Protein AF-A0A7D5ZP70-F1 (afdb_monomer_lite)

Sequence (214 aa):
MAEVRRPAWNVDIHRTPLPAEPPGPPAPGGSWTHARRLIRDYEFSPPEIVRALYDPTAPLLGRDMLLEARFHGLHFYCGVRVTEVVDETRDGTDHAWGWAYETLGGHLERGKVTYEVVKDGRTGAVEFVARCHSQGAPTLGPVTSLGWRLFGRRTQLRFYRRCGARMWHFVEAALRGEPVPARPPRMVGHLVYAPSDARAHRLDALAVNRVAPG

Foldseek 3Di:
DDDPPFFDKDKDKDKFWADFDPAFDADDLALQVQLLVCQQQVQLFDLQAKKKKWQPPDDQAQTWIWIFGDDPLATETFIKTWHDWDADDPPNFKTKTWTKIWTDPLDQKTKIK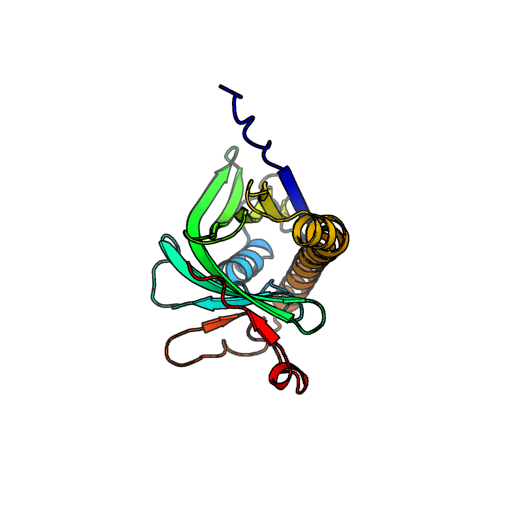IWMWIAGNGHRIIMTMIMIIIGGHPPDDPVRVVCCVPVVVVSVVVRSVSSSVSSRVQNVCSSVVADVVNADFDDDPSITMPPRPNDDDPSNVVGDYDYRDD

Secondary structure (DSSP, 8-state):
-----PPPPEEEEEEEEE----SSSPPTTSHHHHHHHHHHTTTTS-TTTEEEEE-SSS-STT-EEEEEEEETTEEEEEEEEEEEEEEEEETTTEEEEEEEEEEPTT-SEEEEEEEEEEE-TTT--EEEEEEEEEEE-TT--HHHHHHIIIIIHHHHHHHHHHHHHHHHHHHHHHHTT--SSSSPPEEETTEEEESTTPPPPGGGGG-EEEE---

Radius of gyration: 18.13 Å; chains: 1; bounding box: 58×39×52 Å

Structure (mmCIF, N/CA/C/O backbone):
data_AF-A0A7D5ZP70-F1
#
_entry.id   AF-A0A7D5ZP70-F1
#
loop_
_atom_site.group_PDB
_atom_site.id
_atom_site.type_symbol
_atom_site.label_atom_id
_atom_site.label_alt_id
_atom_site.label_comp_id
_atom_site.label_asym_id
_atom_site.label_entity_id
_atom_site.label_seq_id
_atom_site.pdbx_PDB_ins_code
_atom_site.Cartn_x
_atom_site.Cartn_y
_atom_site.Cartn_z
_atom_site.occupancy
_atom_site.B_iso_or_equiv
_atom_site.auth_seq_id
_atom_site.auth_comp_id
_atom_site.auth_asym_id
_atom_site.auth_atom_id
_atom_site.pdbx_PDB_model_num
ATOM 1 N N . MET A 1 1 ? 38.568 19.843 -8.062 1.00 34.97 1 MET A N 1
ATOM 2 C CA . MET A 1 1 ? 37.644 18.703 -7.888 1.00 34.97 1 MET A CA 1
ATOM 3 C C . MET A 1 1 ? 36.294 19.277 -7.500 1.00 34.97 1 MET A C 1
ATOM 5 O O . MET A 1 1 ? 36.215 19.919 -6.464 1.00 34.97 1 MET A O 1
ATOM 9 N N . ALA A 1 2 ? 35.286 19.175 -8.367 1.00 36.00 2 ALA A N 1
ATOM 10 C CA . ALA A 1 2 ? 33.947 19.667 -8.059 1.00 36.00 2 ALA A CA 1
ATOM 11 C C . ALA A 1 2 ? 33.280 18.681 -7.096 1.00 36.00 2 ALA A C 1
ATOM 13 O O . ALA A 1 2 ? 33.110 17.508 -7.427 1.00 36.00 2 ALA A O 1
ATOM 14 N N . GLU A 1 3 ? 32.957 19.144 -5.893 1.00 37.00 3 GLU A N 1
ATOM 15 C CA . GLU A 1 3 ? 32.158 18.397 -4.932 1.00 37.00 3 GLU A CA 1
ATOM 16 C C . GLU A 1 3 ? 30.800 18.096 -5.578 1.00 37.00 3 GLU A C 1
ATOM 18 O O . GLU A 1 3 ? 30.009 18.999 -5.861 1.00 37.00 3 GLU A O 1
ATOM 23 N N . VAL A 1 4 ? 30.550 16.822 -5.897 1.00 44.66 4 VAL A N 1
ATOM 24 C CA . VAL A 1 4 ? 29.254 16.373 -6.412 1.00 44.66 4 VAL A CA 1
ATOM 25 C C . VAL A 1 4 ? 28.256 16.537 -5.274 1.00 44.66 4 VAL A C 1
ATOM 27 O O . VAL A 1 4 ? 28.118 15.669 -4.412 1.00 44.66 4 VAL A O 1
ATOM 30 N N . ARG A 1 5 ? 27.584 17.690 -5.249 1.00 40.56 5 ARG A N 1
ATOM 31 C CA . ARG A 1 5 ? 26.509 17.995 -4.310 1.00 40.56 5 ARG A CA 1
ATOM 32 C C . ARG A 1 5 ? 25.430 16.931 -4.505 1.00 40.56 5 ARG A C 1
ATOM 34 O O . ARG A 1 5 ? 24.725 16.937 -5.514 1.00 40.56 5 ARG A O 1
ATOM 41 N N . ARG A 1 6 ? 25.353 15.964 -3.583 1.00 41.50 6 ARG A N 1
ATOM 42 C CA . ARG A 1 6 ? 24.346 14.898 -3.645 1.00 41.50 6 ARG A CA 1
ATOM 43 C C . ARG A 1 6 ? 22.966 15.567 -3.684 1.00 41.50 6 ARG A C 1
ATOM 45 O O . ARG A 1 6 ? 22.712 16.426 -2.837 1.00 41.50 6 ARG A O 1
ATOM 52 N N . PRO A 1 7 ? 22.093 15.238 -4.650 1.00 53.47 7 PRO A N 1
ATOM 53 C CA . PRO A 1 7 ? 20.771 15.844 -4.708 1.00 53.47 7 PRO A CA 1
ATOM 54 C C . PRO A 1 7 ? 20.018 15.564 -3.402 1.00 53.47 7 PRO A C 1
ATOM 56 O O . PRO A 1 7 ? 20.091 14.454 -2.874 1.00 53.47 7 PRO A O 1
ATOM 59 N N . ALA A 1 8 ? 19.341 16.574 -2.855 1.00 60.19 8 ALA A N 1
ATOM 60 C CA . ALA A 1 8 ? 18.549 16.423 -1.637 1.00 60.19 8 ALA A CA 1
ATOM 61 C C . ALA A 1 8 ? 17.417 15.403 -1.854 1.00 60.19 8 ALA A C 1
ATOM 63 O O . ALA A 1 8 ? 16.861 15.315 -2.951 1.00 60.19 8 ALA A O 1
ATOM 64 N N . TRP A 1 9 ? 17.082 14.635 -0.815 1.00 65.88 9 TRP A N 1
ATOM 65 C CA . TRP A 1 9 ? 15.926 13.740 -0.837 1.00 65.88 9 TRP A CA 1
ATOM 66 C C . TRP A 1 9 ? 14.638 14.559 -0.950 1.00 65.88 9 TRP A C 1
ATOM 68 O O . TRP A 1 9 ? 14.395 15.445 -0.132 1.00 65.88 9 TRP A O 1
ATOM 78 N N . ASN A 1 10 ? 13.797 14.240 -1.931 1.00 69.00 10 ASN A N 1
ATOM 79 C CA . ASN A 1 10 ? 12.422 14.721 -1.965 1.00 69.00 10 ASN A CA 1
ATOM 80 C C . ASN A 1 10 ? 11.571 13.782 -1.111 1.00 69.00 10 ASN A C 1
ATOM 82 O O . ASN A 1 10 ? 11.633 12.563 -1.289 1.00 69.00 10 ASN A O 1
ATOM 86 N N . VAL A 1 11 ? 10.789 14.352 -0.194 1.00 81.44 11 VAL A N 1
ATOM 87 C CA . VAL A 1 11 ? 9.886 13.600 0.679 1.00 81.44 11 VAL A CA 1
ATOM 88 C C . VAL A 1 11 ? 8.456 14.042 0.408 1.00 81.44 11 VAL A C 1
ATOM 90 O O . VAL A 1 11 ? 8.118 15.206 0.607 1.00 81.44 11 VAL A O 1
ATOM 93 N N . ASP A 1 12 ? 7.620 13.105 -0.027 1.00 85.81 12 ASP A N 1
ATOM 94 C CA . ASP A 1 12 ? 6.180 13.302 -0.174 1.00 85.81 12 ASP A CA 1
ATOM 95 C C . ASP A 1 12 ? 5.437 12.386 0.799 1.00 85.81 12 ASP A C 1
ATOM 97 O O . ASP A 1 12 ? 5.724 11.190 0.882 1.00 85.81 12 ASP A O 1
ATOM 101 N N . ILE A 1 13 ? 4.458 12.940 1.516 1.00 93.00 13 ILE A N 1
ATOM 102 C CA . ILE A 1 13 ? 3.593 12.187 2.426 1.00 93.00 13 ILE A CA 1
ATOM 103 C C . ILE A 1 13 ? 2.149 12.374 1.982 1.00 93.00 13 ILE A C 1
ATOM 105 O O . ILE A 1 13 ? 1.648 13.496 1.907 1.00 93.00 13 ILE A O 1
ATOM 109 N N . HIS A 1 14 ? 1.470 11.265 1.717 1.00 95.31 14 HIS A N 1
ATOM 110 C CA . HIS A 1 14 ? 0.058 11.237 1.371 1.00 95.31 14 HIS A CA 1
ATOM 111 C C . HIS A 1 14 ? -0.707 10.476 2.444 1.00 95.31 14 HIS A C 1
ATOM 113 O O . HIS A 1 14 ? -0.410 9.313 2.704 1.00 95.31 14 HIS A O 1
ATOM 119 N N . ARG A 1 15 ? -1.690 11.139 3.055 1.00 97.81 15 ARG A N 1
ATOM 120 C CA . ARG A 1 15 ? -2.584 10.553 4.055 1.00 97.81 15 ARG A CA 1
ATOM 121 C C . ARG A 1 15 ? -3.992 10.481 3.495 1.00 97.81 15 ARG A C 1
ATOM 123 O O . ARG A 1 15 ? -4.447 11.421 2.846 1.00 97.81 15 ARG A O 1
ATOM 130 N N . THR A 1 16 ? -4.657 9.359 3.719 1.00 98.44 16 THR A N 1
ATOM 131 C CA . THR A 1 16 ? -6.069 9.173 3.392 1.00 98.44 16 THR A CA 1
ATOM 132 C C . THR A 1 16 ? -6.786 8.682 4.642 1.00 98.44 16 THR A C 1
ATOM 134 O O . THR A 1 16 ? -6.465 7.582 5.099 1.00 98.44 16 THR A O 1
ATOM 137 N N . PRO A 1 17 ? -7.740 9.451 5.194 1.00 98.44 17 PRO A N 1
ATOM 138 C CA . PRO A 1 17 ? -8.553 8.971 6.299 1.00 98.44 17 PRO A CA 1
ATOM 139 C C . PRO A 1 17 ? -9.416 7.799 5.828 1.00 98.44 17 PRO A C 1
ATOM 141 O O . PRO A 1 17 ? -9.956 7.817 4.721 1.00 98.44 17 PRO A O 1
ATOM 144 N N . LEU A 1 18 ? -9.536 6.782 6.668 1.00 98.75 18 LEU A N 1
ATOM 145 C CA . LEU A 1 18 ? -10.411 5.626 6.496 1.00 98.75 18 LEU A CA 1
ATOM 146 C C . LEU A 1 18 ? -11.569 5.722 7.503 1.00 98.75 18 LEU A C 1
ATOM 148 O O . LEU A 1 18 ? -11.503 6.547 8.419 1.00 98.75 18 LEU A O 1
ATOM 152 N N . PRO A 1 19 ? -12.646 4.923 7.360 1.00 98.56 19 PRO A N 1
ATOM 153 C CA . PRO A 1 19 ? -13.696 4.872 8.373 1.00 98.56 19 PRO A CA 1
ATOM 154 C C . PRO A 1 19 ? -13.093 4.634 9.764 1.00 98.56 19 PRO A C 1
ATOM 156 O O . PRO A 1 19 ? -12.267 3.738 9.939 1.00 98.56 19 PRO A O 1
ATOM 159 N N . ALA A 1 20 ? -13.462 5.468 10.732 1.00 98.38 20 ALA A N 1
ATOM 160 C CA . ALA A 1 20 ? -12.909 5.390 12.077 1.00 98.38 20 ALA A CA 1
ATOM 161 C C . ALA A 1 20 ? -13.386 4.128 12.811 1.00 98.38 20 ALA A C 1
ATOM 163 O O . ALA A 1 20 ? -14.433 3.557 12.505 1.00 98.38 20 ALA A O 1
ATOM 164 N N . GLU A 1 21 ? -12.615 3.723 13.810 1.00 98.25 21 GLU A N 1
ATOM 165 C CA . GLU A 1 21 ? -12.966 2.668 14.754 1.00 98.25 21 GLU A CA 1
ATOM 166 C C . GLU A 1 21 ? -13.236 3.274 16.141 1.00 98.25 21 GLU A C 1
ATOM 168 O O . GLU A 1 21 ? -12.909 4.437 16.380 1.00 98.25 21 GLU A O 1
ATOM 173 N N . PRO A 1 22 ? -13.788 2.513 17.100 1.00 97.62 22 PRO A N 1
ATOM 174 C CA . PRO A 1 22 ? -13.748 2.918 18.500 1.00 97.62 22 PRO A CA 1
ATOM 175 C C . PRO A 1 22 ? -12.298 3.118 18.994 1.00 97.62 22 PRO A C 1
ATOM 177 O O . PRO A 1 22 ? -11.398 2.394 18.535 1.00 97.62 22 PRO A O 1
ATOM 180 N N . PRO A 1 23 ? -12.064 4.045 19.948 1.00 97.62 23 PRO A N 1
ATOM 181 C CA . PRO A 1 23 ? -10.791 4.160 20.656 1.00 97.62 23 PRO A CA 1
ATOM 182 C C . PRO A 1 23 ? -10.319 2.829 21.256 1.00 97.62 23 PRO A C 1
ATOM 184 O O . PRO A 1 23 ? -11.125 1.982 21.642 1.00 97.62 23 PRO A O 1
ATOM 187 N N . GLY A 1 24 ? -9.003 2.669 21.365 1.00 96.19 24 GLY A N 1
ATOM 188 C CA . GLY A 1 2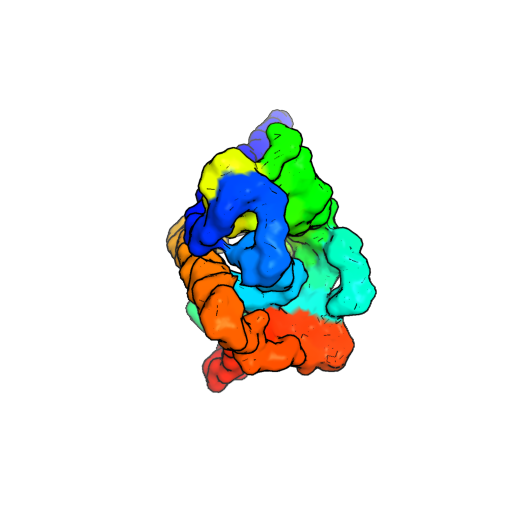4 ? -8.327 1.467 21.842 1.00 96.19 24 GLY A CA 1
ATOM 189 C C . GLY A 1 24 ? -7.689 0.640 20.717 1.00 96.19 24 GLY A C 1
ATOM 190 O O . GLY A 1 24 ? -7.475 1.147 19.611 1.00 96.19 24 GLY A O 1
ATOM 191 N N . PRO A 1 25 ? -7.380 -0.644 20.980 1.00 96.38 25 PRO A N 1
ATOM 192 C CA . PRO A 1 25 ? -6.743 -1.535 20.010 1.00 96.38 25 PRO A CA 1
ATOM 193 C C . PRO A 1 25 ? -7.545 -1.686 18.706 1.00 96.38 25 PRO A C 1
ATOM 195 O O . PRO A 1 25 ? -8.758 -1.450 18.712 1.00 96.38 25 PRO A O 1
ATOM 198 N N . PRO A 1 26 ? -6.924 -2.087 17.578 1.00 97.44 26 PRO A N 1
ATOM 199 C CA . PRO A 1 26 ? -7.628 -2.328 16.322 1.00 97.44 26 PRO A CA 1
ATOM 200 C C . PRO A 1 26 ? -8.780 -3.315 16.503 1.00 97.44 26 PRO A C 1
ATOM 202 O O . PRO A 1 26 ? -8.599 -4.398 17.064 1.00 97.44 26 PRO A O 1
ATOM 205 N N . ALA A 1 27 ? -9.965 -2.946 16.025 1.00 96.81 27 ALA A N 1
ATOM 206 C CA . ALA A 1 27 ? -11.125 -3.817 16.100 1.00 96.81 27 ALA A CA 1
ATOM 207 C C . ALA A 1 27 ? -10.913 -5.046 15.188 1.00 96.81 27 ALA A C 1
ATOM 209 O O . ALA A 1 27 ? -10.453 -4.901 14.044 1.00 96.81 27 ALA A O 1
ATOM 210 N N . PRO A 1 28 ? -11.260 -6.265 15.642 1.00 94.75 28 PRO A N 1
ATOM 211 C CA . PRO A 1 28 ? -11.285 -7.432 14.768 1.00 94.75 28 PRO A CA 1
ATOM 212 C C . PRO A 1 28 ? -12.232 -7.186 13.588 1.00 94.75 28 PRO A C 1
ATOM 214 O O . PRO A 1 28 ? -13.401 -6.873 13.787 1.00 94.75 28 PRO A O 1
ATOM 217 N N . GLY A 1 29 ? -11.720 -7.283 12.358 1.00 95.19 29 GLY A N 1
ATOM 218 C CA . GLY A 1 29 ? -12.502 -6.94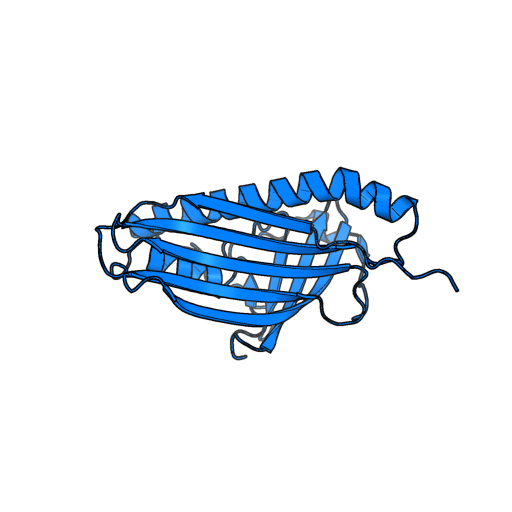9 11.158 1.00 95.19 29 GLY A CA 1
ATOM 219 C C . GLY A 1 29 ? -12.833 -5.456 11.009 1.00 95.19 29 GLY A C 1
ATOM 220 O O . GLY A 1 29 ? -13.702 -5.097 10.227 1.00 95.19 29 GLY A O 1
ATOM 221 N N . GLY A 1 30 ? -12.160 -4.577 11.754 1.00 97.69 30 GLY A N 1
ATOM 222 C CA . GLY A 1 30 ? -12.256 -3.131 11.577 1.00 97.69 30 GLY A CA 1
ATOM 223 C C . GLY A 1 30 ? -11.465 -2.620 10.371 1.00 97.69 30 GLY A C 1
ATOM 224 O O . GLY A 1 30 ? -10.726 -3.361 9.706 1.00 97.69 30 GLY A O 1
ATOM 225 N N . SER A 1 31 ? -11.592 -1.319 10.111 1.00 98.56 31 SER A N 1
ATOM 226 C CA . SER A 1 31 ? -10.881 -0.599 9.052 1.00 98.56 31 SER A CA 1
ATOM 227 C C . SER A 1 31 ? -9.387 -0.884 9.018 1.00 98.56 31 SER A C 1
ATOM 229 O O . SER A 1 31 ? -8.833 -1.132 7.947 1.00 98.56 31 SER A O 1
ATOM 231 N N . TRP A 1 32 ? -8.733 -0.885 10.179 1.00 98.56 32 TRP A N 1
ATOM 232 C CA . TRP A 1 32 ? -7.300 -1.117 10.298 1.00 98.56 32 TRP A CA 1
ATOM 233 C C . TRP A 1 32 ? -6.923 -2.528 9.839 1.00 98.56 32 TRP A C 1
ATOM 235 O O . TRP A 1 32 ? -5.963 -2.709 9.092 1.00 98.56 32 TRP A O 1
ATOM 245 N N . THR A 1 33 ? -7.727 -3.528 10.209 1.00 98.06 33 THR A N 1
ATOM 246 C CA . THR A 1 33 ? -7.504 -4.933 9.845 1.00 98.06 33 THR A CA 1
ATOM 247 C C . THR A 1 33 ? -7.669 -5.145 8.337 1.00 98.06 33 THR A C 1
ATOM 249 O O . THR A 1 33 ? -6.846 -5.815 7.703 1.00 98.06 33 THR A O 1
ATOM 252 N N . HIS A 1 34 ? -8.700 -4.543 7.737 1.00 98.38 34 HIS A N 1
ATOM 253 C CA . HIS A 1 34 ? -8.925 -4.607 6.292 1.00 98.38 34 HIS A CA 1
ATOM 254 C C . HIS A 1 34 ? -7.837 -3.873 5.506 1.00 98.38 34 HIS A C 1
ATOM 256 O O . HIS A 1 34 ? -7.271 -4.441 4.570 1.00 98.38 34 HIS A O 1
ATOM 262 N N . ALA A 1 35 ? -7.478 -2.658 5.921 1.00 98.56 35 ALA A N 1
ATOM 263 C CA . ALA A 1 35 ? -6.401 -1.898 5.301 1.00 98.56 35 ALA A CA 1
ATOM 264 C C . ALA A 1 35 ? -5.055 -2.629 5.405 1.00 98.56 35 ALA A C 1
ATOM 266 O O . ALA A 1 35 ? -4.361 -2.753 4.398 1.00 98.56 35 ALA A O 1
ATOM 267 N N . ARG A 1 36 ? -4.715 -3.212 6.565 1.00 98.38 36 ARG A N 1
ATOM 268 C CA . ARG A 1 36 ? -3.506 -4.035 6.750 1.00 98.38 36 ARG A CA 1
ATOM 269 C C . ARG A 1 36 ? -3.410 -5.145 5.707 1.00 98.38 36 ARG A C 1
ATOM 271 O O . ARG A 1 36 ? -2.370 -5.299 5.068 1.00 98.38 36 ARG A O 1
ATOM 278 N N . ARG A 1 37 ? -4.497 -5.893 5.490 1.00 97.00 37 ARG A N 1
ATOM 279 C CA . ARG A 1 37 ? -4.550 -6.950 4.466 1.00 97.00 37 ARG A CA 1
ATOM 280 C C . ARG A 1 37 ? -4.318 -6.389 3.059 1.00 97.00 37 ARG A C 1
ATOM 282 O O . ARG A 1 37 ? -3.492 -6.919 2.325 1.00 97.00 37 ARG A O 1
ATOM 289 N N . LEU A 1 38 ? -5.005 -5.304 2.702 1.00 98.00 38 LEU A N 1
ATOM 290 C CA . LEU A 1 38 ? -4.891 -4.675 1.381 1.00 98.00 38 LEU A CA 1
ATOM 291 C C . LEU A 1 38 ? -3.489 -4.113 1.115 1.00 98.00 38 LEU A C 1
ATOM 293 O O . LEU A 1 38 ? -3.002 -4.201 -0.010 1.00 98.00 38 LEU A O 1
ATOM 297 N N . ILE A 1 39 ? -2.832 -3.556 2.138 1.00 98.25 39 ILE A N 1
ATOM 298 C CA . ILE A 1 39 ? -1.444 -3.080 2.058 1.00 98.25 39 ILE A CA 1
ATOM 299 C C . ILE A 1 39 ? -0.492 -4.256 1.876 1.00 98.25 39 ILE A C 1
ATOM 301 O O . ILE A 1 39 ? 0.364 -4.208 0.994 1.00 98.25 39 ILE A O 1
ATOM 305 N N . ARG A 1 40 ? -0.637 -5.318 2.678 1.00 97.31 40 ARG A N 1
ATOM 306 C CA . ARG A 1 40 ? 0.205 -6.521 2.594 1.00 97.31 40 ARG A CA 1
ATOM 307 C C . ARG A 1 40 ? 0.191 -7.145 1.205 1.00 97.31 40 ARG A C 1
ATOM 309 O O . ARG A 1 40 ? 1.237 -7.548 0.707 1.00 97.31 40 ARG A O 1
ATOM 316 N N . ASP A 1 41 ? -0.990 -7.193 0.601 1.00 96.06 41 ASP A N 1
ATOM 317 C CA . ASP A 1 41 ? -1.223 -7.875 -0.669 1.00 96.06 41 ASP A CA 1
ATOM 318 C C . ASP A 1 41 ? -1.122 -6.896 -1.871 1.00 96.06 41 ASP A C 1
ATOM 320 O O . ASP A 1 41 ? -1.391 -7.260 -3.011 1.00 96.06 41 ASP A O 1
ATOM 324 N N . TYR A 1 42 ? -0.715 -5.638 -1.629 1.00 96.69 42 TYR A N 1
ATOM 325 C CA . TYR A 1 42 ? -0.551 -4.563 -2.625 1.00 96.69 42 TYR A CA 1
ATOM 326 C C . TYR A 1 42 ? -1.808 -4.263 -3.475 1.00 96.69 42 TYR A C 1
ATOM 328 O O . TYR A 1 42 ? -1.738 -3.670 -4.557 1.00 96.69 42 TYR A O 1
ATOM 336 N N . GLU A 1 43 ? -2.987 -4.620 -2.966 1.00 97.25 43 GLU A N 1
ATOM 337 C CA . GLU A 1 43 ? -4.278 -4.531 -3.665 1.00 97.25 43 GLU A CA 1
ATOM 338 C C . GLU A 1 43 ? -4.769 -3.083 -3.830 1.00 97.25 43 GLU A C 1
ATOM 340 O O . GLU A 1 43 ? -5.509 -2.751 -4.760 1.00 97.25 43 GLU A O 1
ATOM 345 N N . PHE A 1 44 ? -4.314 -2.175 -2.962 1.00 96.50 44 PHE A N 1
ATOM 346 C CA . PHE A 1 44 ? -4.649 -0.750 -3.040 1.00 96.50 44 PHE A CA 1
ATOM 347 C C . PHE A 1 44 ? -4.094 -0.068 -4.299 1.00 96.50 44 PHE A C 1
ATOM 349 O O . PHE A 1 44 ? -4.586 0.996 -4.687 1.00 96.50 44 PHE A O 1
ATOM 356 N N . SER A 1 45 ? -3.074 -0.653 -4.938 1.00 95.12 45 SER A N 1
ATOM 357 C CA . SER A 1 45 ? -2.415 -0.058 -6.097 1.00 95.12 45 SER A CA 1
ATOM 358 C C . SER A 1 45 ? -3.406 0.114 -7.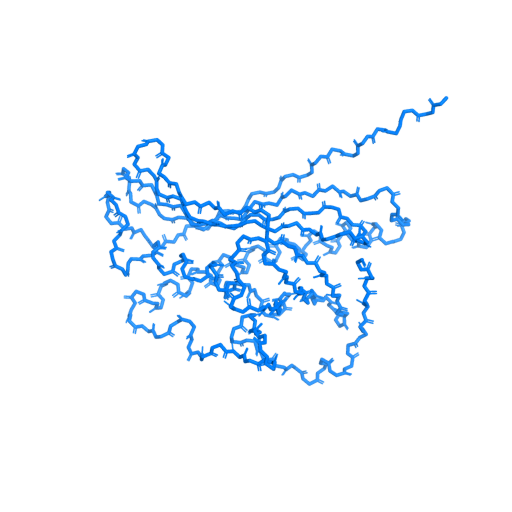263 1.00 95.12 45 SER A C 1
ATOM 360 O O . SER A 1 45 ? -4.201 -0.782 -7.539 1.00 95.12 45 SER A O 1
ATOM 362 N N . PRO A 1 46 ? -3.456 1.284 -7.925 1.00 94.38 46 PRO A N 1
ATOM 363 C CA . PRO A 1 46 ? -4.346 1.508 -9.059 1.00 94.38 46 PRO A CA 1
ATOM 364 C C . PRO A 1 46 ? -3.868 0.735 -10.296 1.00 94.38 46 PRO A C 1
ATOM 366 O O . PRO A 1 46 ? -2.830 1.104 -10.857 1.00 94.38 46 PRO A O 1
ATOM 369 N N . PRO A 1 47 ? -4.629 -0.266 -10.786 1.00 92.44 47 PRO A N 1
ATOM 370 C CA . PRO A 1 47 ? -4.195 -1.137 -11.880 1.00 92.44 47 PRO A CA 1
ATOM 371 C C . PRO A 1 47 ? -4.008 -0.393 -13.201 1.00 92.44 47 PRO A C 1
ATOM 373 O O . PRO A 1 47 ? -3.366 -0.896 -14.119 1.00 92.44 47 PRO A O 1
ATOM 376 N N . GLU A 1 48 ? -4.589 0.792 -13.352 1.00 89.25 48 GLU A N 1
ATOM 377 C CA . GLU A 1 48 ? -4.379 1.644 -14.514 1.00 89.25 48 GLU A CA 1
ATOM 378 C C . GLU A 1 48 ? -3.022 2.375 -14.510 1.00 89.25 48 GLU A C 1
ATOM 380 O O . GLU A 1 48 ? -2.653 2.931 -15.544 1.00 89.25 48 GLU A O 1
ATOM 385 N N . ILE A 1 49 ? -2.285 2.379 -13.387 1.00 89.00 49 ILE A N 1
ATOM 386 C CA . ILE A 1 49 ? -0.992 3.075 -13.235 1.00 89.00 49 ILE A CA 1
ATOM 387 C C . ILE A 1 49 ? 0.131 2.131 -12.788 1.00 89.00 49 ILE A C 1
ATOM 389 O O . ILE A 1 49 ? 1.205 2.194 -13.375 1.00 89.00 49 ILE A O 1
ATOM 393 N N . VAL A 1 50 ? -0.076 1.272 -11.784 1.00 89.81 50 VAL A N 1
ATOM 394 C CA . VAL A 1 50 ? 0.943 0.310 -11.321 1.00 89.81 50 VAL A CA 1
ATOM 395 C C . VAL A 1 50 ? 0.313 -1.060 -11.105 1.00 89.81 50 VAL A C 1
ATOM 397 O O . VAL A 1 50 ? -0.750 -1.162 -10.496 1.00 89.81 50 VAL A O 1
ATOM 400 N N . ARG A 1 51 ? 0.998 -2.104 -11.575 1.00 92.81 51 ARG A N 1
ATOM 401 C CA . ARG A 1 51 ? 0.783 -3.497 -11.157 1.00 92.81 51 ARG A CA 1
ATOM 402 C C . ARG A 1 51 ? 2.060 -4.066 -10.553 1.00 92.81 51 ARG A C 1
ATOM 404 O O . ARG A 1 51 ? 3.143 -3.551 -10.819 1.00 92.81 51 ARG A O 1
ATOM 411 N N . ALA A 1 52 ? 1.932 -5.128 -9.772 1.00 93.69 52 ALA A N 1
ATOM 412 C CA . ALA A 1 52 ? 3.053 -5.845 -9.187 1.00 93.69 52 ALA A CA 1
ATOM 413 C C . ALA A 1 52 ? 2.976 -7.342 -9.492 1.00 93.69 52 ALA A C 1
ATOM 415 O O . ALA A 1 52 ? 1.894 -7.928 -9.481 1.00 93.69 52 ALA A O 1
ATOM 416 N N . LEU A 1 53 ? 4.139 -7.956 -9.706 1.00 95.12 53 LEU A N 1
ATOM 417 C CA . LEU A 1 53 ? 4.327 -9.399 -9.637 1.00 95.12 53 LEU A CA 1
ATOM 418 C C . LEU A 1 53 ? 5.264 -9.741 -8.489 1.00 95.12 53 LEU A C 1
ATOM 420 O O . LEU A 1 53 ? 6.307 -9.106 -8.352 1.00 95.12 53 LEU A O 1
ATOM 424 N N . TYR A 1 54 ? 4.916 -10.743 -7.689 1.00 95.31 54 TYR A N 1
ATOM 425 C CA . TYR A 1 54 ? 5.768 -11.216 -6.599 1.00 95.31 54 TYR A CA 1
ATOM 426 C C . TYR A 1 54 ? 5.447 -12.658 -6.206 1.00 95.31 54 TYR A C 1
ATOM 428 O O . TYR A 1 54 ? 4.338 -13.141 -6.436 1.00 95.31 54 TYR A O 1
ATOM 436 N N . ASP A 1 55 ? 6.410 -13.341 -5.591 1.00 95.38 55 ASP A N 1
ATOM 437 C CA . ASP A 1 55 ? 6.201 -14.668 -5.012 1.00 95.38 55 ASP A CA 1
ATOM 438 C C . ASP A 1 55 ? 5.494 -14.530 -3.648 1.00 95.38 55 ASP A C 1
ATOM 440 O O . ASP A 1 55 ? 6.051 -13.917 -2.729 1.00 95.38 55 ASP A O 1
ATOM 444 N N . PRO A 1 56 ? 4.265 -15.055 -3.481 1.00 93.94 56 PRO A N 1
ATOM 445 C CA . PRO A 1 56 ? 3.548 -14.965 -2.213 1.00 93.94 56 PRO A CA 1
ATOM 446 C C . PRO A 1 56 ? 4.163 -15.831 -1.105 1.00 93.94 56 PRO A C 1
ATOM 448 O O . PRO A 1 56 ? 3.885 -15.578 0.067 1.00 93.94 56 PRO A O 1
ATOM 451 N N . THR A 1 57 ? 4.969 -16.840 -1.453 1.00 94.44 57 THR A N 1
ATOM 452 C CA . THR A 1 57 ? 5.611 -17.758 -0.499 1.00 94.44 57 THR A CA 1
ATOM 453 C C . THR A 1 57 ? 6.887 -17.173 0.104 1.00 94.44 57 THR A C 1
ATOM 455 O O . THR A 1 57 ? 7.272 -17.547 1.213 1.00 94.44 57 THR A O 1
ATOM 458 N N . ALA A 1 58 ? 7.506 -16.203 -0.576 1.00 94.94 58 ALA A N 1
ATOM 459 C CA . ALA A 1 58 ? 8.647 -15.472 -0.049 1.00 94.94 58 ALA A CA 1
ATOM 460 C C . ALA A 1 58 ? 8.235 -14.644 1.187 1.00 94.94 58 ALA A C 1
ATOM 462 O O . ALA A 1 58 ? 7.184 -13.989 1.151 1.00 94.94 58 ALA A O 1
ATOM 463 N N . PRO A 1 59 ? 9.044 -14.602 2.264 1.00 96.12 59 PRO A N 1
ATOM 464 C CA . PRO A 1 59 ? 8.812 -13.706 3.399 1.00 96.12 59 PRO A CA 1
ATOM 465 C C . PRO A 1 59 ? 8.628 -12.261 2.937 1.00 96.12 59 PRO A C 1
ATOM 467 O O . PRO A 1 59 ? 9.257 -11.856 1.967 1.00 96.12 59 PRO A O 1
ATOM 470 N N . LEU A 1 60 ? 7.770 -11.480 3.608 1.00 95.81 60 LEU A N 1
ATOM 471 C CA . LEU A 1 60 ? 7.506 -10.097 3.190 1.00 95.81 60 LEU A CA 1
ATOM 472 C C . LEU A 1 60 ? 8.792 -9.264 3.196 1.00 95.81 60 LEU A C 1
ATOM 474 O O . LEU A 1 60 ? 9.101 -8.638 2.192 1.00 95.81 60 LEU A O 1
ATOM 478 N N . LEU A 1 61 ? 9.561 -9.297 4.288 1.00 96.44 61 LEU A N 1
ATOM 479 C CA . LEU A 1 61 ? 10.877 -8.663 4.341 1.00 96.44 61 LEU A CA 1
ATOM 480 C C . LEU A 1 61 ? 11.848 -9.380 3.394 1.00 96.44 61 LEU A C 1
ATOM 482 O O . LEU A 1 61 ? 12.013 -10.595 3.477 1.00 96.44 61 LEU A O 1
ATOM 486 N N . GLY A 1 62 ? 12.509 -8.623 2.518 1.00 93.75 62 GLY A N 1
ATOM 487 C CA . GLY A 1 62 ? 13.423 -9.151 1.507 1.00 93.75 62 GLY A CA 1
ATOM 488 C C . GLY A 1 62 ? 12.742 -9.645 0.229 1.00 93.75 62 GLY A C 1
ATOM 489 O O . GLY A 1 62 ? 13.450 -10.030 -0.699 1.00 93.75 62 GLY A O 1
ATOM 490 N N . ARG A 1 63 ? 11.404 -9.610 0.144 1.00 95.19 63 ARG A N 1
ATOM 491 C CA . ARG A 1 63 ? 10.661 -10.030 -1.050 1.00 95.19 63 ARG A CA 1
ATOM 492 C C . ARG A 1 63 ? 11.025 -9.174 -2.255 1.00 95.19 63 ARG A C 1
ATOM 494 O O . ARG A 1 63 ? 10.885 -7.951 -2.209 1.00 95.19 63 ARG A O 1
ATOM 501 N N . ASP A 1 64 ? 11.398 -9.830 -3.345 1.00 94.56 64 ASP A N 1
ATOM 502 C CA . ASP A 1 64 ? 11.519 -9.185 -4.647 1.00 94.56 64 ASP A CA 1
ATOM 503 C C . ASP A 1 64 ? 10.149 -9.050 -5.312 1.00 94.56 64 ASP A C 1
ATOM 505 O O . ASP A 1 64 ? 9.309 -9.955 -5.266 1.00 94.56 64 ASP A O 1
ATOM 509 N N . MET A 1 65 ? 9.925 -7.901 -5.941 1.00 93.06 65 MET A N 1
ATOM 510 C CA . MET A 1 65 ? 8.722 -7.609 -6.706 1.00 93.06 65 MET A CA 1
ATOM 511 C C . MET A 1 65 ? 9.101 -6.959 -8.033 1.00 93.06 65 MET A C 1
ATOM 513 O O . MET A 1 65 ? 10.010 -6.133 -8.105 1.00 93.06 65 MET A O 1
ATOM 517 N N . LEU A 1 66 ? 8.361 -7.287 -9.085 1.00 91.06 66 LEU A N 1
ATOM 518 C CA . LEU A 1 66 ? 8.429 -6.587 -10.360 1.00 91.06 66 LEU A CA 1
ATOM 519 C C . LEU A 1 66 ? 7.245 -5.629 -10.461 1.00 91.06 66 LEU A C 1
ATOM 521 O O . LEU A 1 66 ? 6.100 -6.071 -10.546 1.00 91.06 66 LEU A O 1
ATOM 525 N N . LEU A 1 67 ? 7.510 -4.325 -10.469 1.00 89.19 67 LEU A N 1
ATOM 526 C CA . LEU A 1 67 ? 6.491 -3.303 -10.682 1.00 89.19 67 LEU A CA 1
ATOM 527 C C . LEU A 1 67 ? 6.379 -2.968 -12.169 1.00 89.19 67 LEU A C 1
ATOM 529 O O . LEU A 1 67 ? 7.357 -2.577 -12.802 1.00 89.19 67 LEU A O 1
ATOM 533 N N . GLU A 1 68 ? 5.172 -3.076 -12.711 1.00 87.19 68 GLU A N 1
ATOM 534 C CA . GLU A 1 68 ? 4.800 -2.603 -14.043 1.00 87.19 68 GLU A CA 1
ATOM 535 C C . GLU A 1 68 ? 4.172 -1.210 -13.899 1.00 87.19 68 GLU A C 1
ATOM 537 O O . GLU A 1 68 ? 2.992 -1.078 -13.565 1.00 87.19 68 GLU A O 1
ATOM 542 N N . ALA A 1 69 ? 4.957 -0.160 -14.141 1.00 82.94 69 ALA A N 1
ATOM 543 C CA . ALA A 1 69 ? 4.466 1.211 -14.199 1.00 82.94 69 ALA A CA 1
ATOM 544 C C . ALA A 1 69 ? 3.959 1.535 -15.612 1.00 82.94 69 ALA A C 1
ATOM 546 O O . ALA A 1 69 ? 4.676 1.397 -16.604 1.00 82.94 69 ALA A O 1
ATOM 547 N N . ARG A 1 70 ? 2.713 1.998 -15.702 1.00 82.81 70 ARG A N 1
ATOM 548 C CA . ARG A 1 70 ? 1.979 2.225 -16.949 1.00 82.81 70 ARG A CA 1
ATOM 549 C C . ARG A 1 70 ? 1.749 3.716 -17.160 1.00 82.81 70 ARG A C 1
ATOM 551 O O . ARG A 1 70 ? 1.098 4.381 -16.353 1.00 82.81 70 ARG A O 1
ATOM 558 N N . PHE A 1 71 ? 2.255 4.247 -18.270 1.00 73.25 71 PHE A N 1
ATOM 559 C CA . PHE A 1 71 ? 2.170 5.668 -18.597 1.00 73.25 71 PHE A CA 1
ATOM 560 C C . PHE A 1 71 ? 1.919 5.879 -20.094 1.00 73.25 71 PHE A C 1
ATOM 562 O O . PHE A 1 71 ? 2.791 5.598 -20.903 1.00 73.25 71 PHE A O 1
ATOM 569 N N . HIS A 1 72 ? 0.747 6.410 -20.468 1.00 68.38 72 HIS A N 1
ATOM 570 C CA . HIS A 1 72 ? 0.422 6.850 -21.840 1.00 68.38 72 HIS A CA 1
ATOM 571 C C . HIS A 1 72 ? 0.851 5.864 -22.959 1.00 68.38 72 HIS A C 1
ATOM 573 O O . HIS A 1 72 ? 1.385 6.281 -23.981 1.00 68.38 72 HIS A O 1
ATOM 579 N N . GLY A 1 73 ? 0.639 4.554 -22.761 1.00 66.62 73 GLY A N 1
ATOM 580 C CA . GLY A 1 73 ? 1.005 3.498 -23.724 1.00 66.62 73 GLY A CA 1
ATOM 581 C C . GLY A 1 73 ? 2.426 2.928 -23.583 1.00 66.62 73 GLY A C 1
ATOM 582 O O . GLY A 1 73 ? 2.778 1.989 -24.291 1.00 66.62 73 GLY A O 1
ATOM 583 N N . LEU A 1 74 ? 3.235 3.453 -22.661 1.00 70.88 74 LEU A N 1
ATOM 584 C CA . LEU A 1 74 ? 4.545 2.921 -22.281 1.00 70.88 74 LEU A CA 1
ATOM 585 C C . LEU A 1 74 ? 4.439 2.107 -20.996 1.00 70.88 74 LEU A C 1
ATOM 587 O O . LEU A 1 74 ? 3.803 2.544 -20.030 1.00 70.88 74 LEU A O 1
ATOM 591 N N . HIS A 1 75 ? 5.074 0.937 -20.988 1.00 78.00 75 HIS A N 1
ATOM 592 C CA . HIS A 1 75 ? 5.162 0.069 -19.818 1.00 78.00 75 HIS A CA 1
ATOM 593 C C . HIS A 1 75 ? 6.626 -0.016 -19.377 1.00 78.00 75 HIS A C 1
ATOM 595 O O . HIS A 1 75 ? 7.504 -0.416 -20.149 1.00 78.00 75 HIS A O 1
ATOM 601 N N . PHE A 1 76 ? 6.882 0.387 -18.134 1.00 73.94 76 PHE A N 1
ATOM 602 C CA . PHE A 1 76 ? 8.191 0.323 -17.497 1.00 73.94 76 PHE A CA 1
ATOM 603 C C . PHE A 1 76 ? 8.179 -0.771 -16.443 1.00 73.94 76 PHE A C 1
ATOM 605 O O . PHE A 1 76 ? 7.319 -0.771 -15.563 1.00 73.94 76 PHE A O 1
ATOM 612 N N . TYR A 1 77 ? 9.154 -1.668 -16.517 1.00 78.94 77 TYR A N 1
ATOM 613 C CA . TYR A 1 77 ? 9.329 -2.722 -15.528 1.00 78.94 77 TYR A CA 1
ATOM 614 C C . TYR A 1 77 ? 10.458 -2.343 -14.576 1.00 78.94 77 TYR A C 1
ATOM 616 O O . TYR A 1 77 ? 11.556 -1.996 -15.016 1.00 78.94 77 TYR A O 1
ATOM 624 N N . CYS A 1 78 ? 10.165 -2.376 -13.279 1.00 77.81 78 CYS A N 1
ATOM 625 C CA . CYS A 1 78 ? 11.075 -1.970 -12.219 1.00 77.81 78 CYS A CA 1
ATOM 626 C C . CYS A 1 78 ? 11.180 -3.072 -11.165 1.00 77.81 78 CYS A C 1
ATOM 628 O O . CYS A 1 78 ? 10.170 -3.448 -10.569 1.00 77.81 78 CYS A O 1
ATOM 630 N N . GLY A 1 79 ? 12.388 -3.590 -10.951 1.00 82.69 79 GLY A N 1
ATOM 631 C CA . GLY A 1 79 ? 12.669 -4.513 -9.863 1.00 82.69 79 GLY A CA 1
ATOM 632 C C . GLY A 1 79 ? 12.772 -3.743 -8.552 1.00 82.69 79 GLY A C 1
ATOM 633 O O . GLY A 1 79 ? 13.548 -2.795 -8.424 1.00 82.69 79 GLY A O 1
ATOM 634 N N . VAL A 1 80 ? 11.990 -4.146 -7.561 1.00 87.31 80 VAL A N 1
ATOM 635 C CA . VAL A 1 80 ? 12.051 -3.582 -6.213 1.00 87.31 80 VAL A CA 1
ATOM 636 C C . VAL A 1 80 ? 12.192 -4.697 -5.195 1.00 87.31 80 VAL A C 1
ATOM 638 O O . VAL A 1 80 ? 11.784 -5.831 -5.442 1.00 87.31 80 VAL A O 1
ATOM 641 N N . ARG A 1 81 ? 12.741 -4.361 -4.033 1.00 92.69 81 ARG A N 1
ATOM 642 C CA . ARG A 1 81 ? 12.834 -5.270 -2.895 1.00 92.69 81 ARG A CA 1
ATOM 643 C C . ARG A 1 81 ? 12.224 -4.636 -1.671 1.00 92.69 81 ARG A C 1
ATOM 645 O O . ARG A 1 81 ? 12.491 -3.471 -1.386 1.00 92.69 81 ARG A O 1
ATOM 652 N N . VAL A 1 82 ? 11.447 -5.414 -0.929 1.00 95.38 82 VAL A N 1
ATOM 653 C CA . VAL A 1 82 ? 10.960 -5.011 0.389 1.00 95.38 82 VAL A CA 1
ATOM 654 C C . VAL A 1 82 ? 12.139 -4.933 1.352 1.00 95.38 82 VAL A C 1
ATOM 656 O O . VAL A 1 82 ? 12.783 -5.944 1.632 1.00 95.38 82 VAL A O 1
ATOM 659 N N . THR A 1 83 ? 12.432 -3.740 1.858 1.00 94.56 83 THR A N 1
ATOM 660 C CA . THR A 1 83 ? 13.576 -3.487 2.748 1.00 94.56 83 THR A CA 1
ATOM 661 C C . THR A 1 83 ? 13.170 -3.273 4.198 1.00 94.56 83 THR A C 1
ATOM 663 O O . THR A 1 83 ? 14.023 -3.327 5.079 1.00 94.56 83 THR A O 1
ATOM 666 N N . GLU A 1 84 ? 11.882 -3.059 4.462 1.00 94.94 84 GLU A N 1
ATOM 667 C CA . GLU A 1 84 ? 11.374 -2.759 5.797 1.00 94.94 84 GLU A CA 1
ATOM 668 C C . GLU A 1 84 ? 9.956 -3.301 5.972 1.00 94.94 84 GLU A C 1
ATOM 670 O O . GLU A 1 84 ? 9.148 -3.258 5.042 1.00 94.94 84 GLU A O 1
ATOM 675 N N . VAL A 1 85 ? 9.652 -3.770 7.181 1.00 97.62 85 VAL A N 1
ATOM 676 C CA . VAL A 1 85 ? 8.302 -4.106 7.640 1.00 97.62 85 VAL A CA 1
ATOM 677 C C . VAL A 1 85 ? 8.086 -3.385 8.964 1.00 97.62 85 VAL A C 1
ATOM 679 O O . VAL A 1 85 ? 8.923 -3.478 9.856 1.00 97.62 85 VAL A O 1
ATOM 682 N N . VAL A 1 86 ? 6.969 -2.677 9.069 1.00 96.75 86 VAL A N 1
ATOM 683 C CA . VAL A 1 86 ? 6.528 -1.964 10.268 1.00 96.75 86 VAL A CA 1
ATOM 684 C C . VAL A 1 86 ? 5.411 -2.786 10.904 1.00 96.75 86 VAL A C 1
ATOM 686 O O . VAL A 1 86 ? 4.430 -3.107 10.233 1.00 96.75 86 VAL A O 1
ATOM 689 N N . ASP A 1 87 ? 5.554 -3.127 12.181 1.00 96.88 87 ASP A N 1
ATOM 690 C CA . ASP A 1 87 ? 4.507 -3.736 13.014 1.00 96.88 87 ASP A CA 1
ATOM 691 C C . ASP A 1 87 ? 4.744 -3.283 14.461 1.00 96.88 87 ASP A C 1
ATOM 693 O O . ASP A 1 87 ? 5.523 -3.884 15.200 1.00 96.88 87 ASP A O 1
ATOM 697 N N . GLU A 1 88 ? 4.187 -2.126 14.816 1.00 95.81 88 GLU A N 1
ATOM 698 C CA . GLU A 1 88 ? 4.569 -1.392 16.023 1.00 95.81 88 GLU A CA 1
ATOM 699 C C . GLU A 1 88 ? 3.362 -0.768 16.725 1.00 95.81 88 GLU A C 1
ATOM 701 O O . GLU A 1 88 ? 2.397 -0.333 16.088 1.00 95.81 88 GLU A O 1
ATOM 706 N N . THR A 1 89 ? 3.478 -0.633 18.047 1.00 95.75 89 THR A N 1
ATOM 707 C CA . THR A 1 89 ? 2.631 0.257 18.845 1.00 95.75 89 THR A CA 1
ATOM 708 C C . THR A 1 89 ? 3.433 1.512 19.202 1.00 95.75 89 THR A C 1
ATOM 710 O O . THR A 1 89 ? 4.396 1.437 19.966 1.00 95.75 89 THR A O 1
ATOM 713 N N . ARG A 1 90 ? 3.051 2.663 18.644 1.00 92.81 90 ARG A N 1
ATOM 714 C CA . ARG A 1 90 ? 3.655 3.985 18.865 1.00 92.81 90 ARG A CA 1
ATOM 715 C C . ARG A 1 90 ? 2.952 4.700 20.015 1.00 92.81 90 ARG A C 1
ATOM 717 O O . ARG A 1 90 ? 1.755 4.518 20.229 1.00 92.81 90 ARG A O 1
ATOM 724 N N . ASP A 1 91 ? 3.705 5.472 20.794 1.00 88.62 91 ASP A N 1
ATOM 725 C CA . ASP A 1 91 ? 3.182 6.281 21.908 1.00 88.62 91 ASP A CA 1
ATOM 726 C C . ASP A 1 91 ? 2.271 5.502 22.884 1.00 88.62 91 ASP A C 1
ATOM 728 O O . ASP A 1 91 ? 1.343 6.038 23.490 1.00 88.62 91 ASP A O 1
ATOM 732 N N . GLY A 1 92 ? 2.518 4.192 23.008 1.00 86.12 92 GLY A N 1
ATOM 733 C CA . GLY A 1 92 ? 1.777 3.262 23.861 1.00 86.12 92 GLY A CA 1
ATOM 734 C C . GLY A 1 92 ? 0.345 2.931 23.422 1.00 86.12 92 GLY A C 1
ATOM 735 O O . GLY A 1 92 ? -0.253 2.042 24.023 1.00 86.12 92 GLY A O 1
ATOM 736 N N . THR A 1 93 ? -0.211 3.597 22.404 1.00 92.12 93 THR A N 1
ATOM 737 C CA . THR A 1 93 ? -1.621 3.414 22.000 1.00 92.12 93 THR A CA 1
ATOM 738 C C . THR A 1 93 ? -1.856 3.376 20.492 1.00 92.12 93 THR A C 1
ATOM 740 O O . THR A 1 93 ? -2.830 2.767 20.060 1.00 92.12 93 THR A O 1
ATOM 743 N N . ASP A 1 94 ? -0.977 3.957 19.679 1.00 96.38 94 ASP A N 1
ATOM 744 C CA . ASP A 1 94 ? -1.169 4.030 18.233 1.00 96.38 94 ASP A CA 1
ATOM 745 C C . ASP A 1 94 ? -0.644 2.773 17.554 1.00 96.38 94 ASP A C 1
ATOM 747 O O . ASP A 1 94 ? 0.490 2.367 17.775 1.00 96.38 94 ASP A O 1
ATOM 751 N N . HIS A 1 95 ? -1.431 2.163 16.678 1.00 97.94 95 HIS A N 1
ATOM 752 C CA . HIS A 1 95 ? -1.065 0.912 16.020 1.00 97.94 95 HIS A CA 1
ATOM 753 C C . HIS A 1 95 ? -0.688 1.159 14.564 1.00 97.94 95 HIS A C 1
ATOM 755 O O . HIS A 1 95 ? -1.527 1.573 13.760 1.00 97.94 95 HIS A O 1
ATOM 761 N N . ALA A 1 96 ? 0.560 0.870 14.204 1.00 98.00 96 ALA A N 1
ATOM 762 C CA . ALA A 1 96 ? 1.078 1.044 12.855 1.00 98.00 96 ALA A CA 1
ATOM 763 C C . ALA A 1 96 ? 1.487 -0.300 12.250 1.00 98.00 96 ALA A C 1
ATOM 765 O O . ALA A 1 96 ? 2.242 -1.061 12.850 1.00 98.00 96 ALA A O 1
ATOM 766 N N . TRP A 1 97 ? 1.019 -0.567 11.032 1.00 98.62 97 TRP A N 1
ATOM 767 C CA . TRP A 1 97 ? 1.480 -1.701 10.242 1.00 98.62 97 TRP A CA 1
ATOM 768 C C . TRP A 1 97 ? 1.750 -1.285 8.805 1.00 98.62 97 TRP A C 1
ATOM 770 O O . TRP A 1 97 ? 0.950 -0.569 8.205 1.00 98.62 97 TRP A O 1
ATOM 780 N N . GLY A 1 98 ? 2.835 -1.766 8.214 1.00 98.19 98 GLY A N 1
ATOM 781 C CA . GLY A 1 98 ? 3.172 -1.442 6.839 1.00 98.19 98 GLY A CA 1
ATOM 782 C C . GLY A 1 98 ? 4.452 -2.095 6.366 1.00 98.19 98 GLY A C 1
ATOM 783 O O . GLY A 1 98 ? 5.037 -2.938 7.040 1.00 98.19 98 GLY A O 1
ATOM 784 N N . TRP A 1 99 ? 4.897 -1.701 5.184 1.00 98.06 99 TRP A N 1
ATOM 785 C CA . TRP A 1 99 ? 6.182 -2.125 4.643 1.00 98.06 99 TRP A CA 1
ATOM 786 C C . TRP A 1 99 ? 6.680 -1.120 3.612 1.00 98.06 99 TRP A C 1
ATOM 788 O O . TRP A 1 99 ? 5.912 -0.317 3.069 1.00 98.06 99 TRP A O 1
ATOM 798 N N . ALA A 1 100 ? 7.985 -1.156 3.363 1.00 94.19 100 ALA A N 1
ATOM 799 C CA . ALA A 1 100 ? 8.633 -0.316 2.374 1.00 94.19 100 ALA A CA 1
ATOM 800 C C . ALA A 1 100 ? 9.400 -1.155 1.364 1.00 94.19 100 ALA A C 1
ATOM 802 O O . ALA A 1 100 ? 9.999 -2.169 1.723 1.00 94.19 100 ALA A O 1
ATOM 803 N N . TYR A 1 101 ? 9.433 -0.692 0.118 1.00 90.62 101 TYR A N 1
ATOM 804 C CA . TYR A 1 101 ? 10.359 -1.209 -0.880 1.00 90.62 101 TYR A CA 1
ATOM 805 C C . TYR A 1 101 ? 11.321 -0.132 -1.362 1.00 90.62 101 TYR A C 1
ATOM 807 O O . TYR A 1 101 ? 10.988 1.056 -1.395 1.00 90.62 101 TYR A O 1
ATOM 815 N N . GLU A 1 102 ? 12.497 -0.580 -1.786 1.00 86.94 102 GLU A N 1
ATOM 816 C CA . GLU A 1 102 ? 13.484 0.211 -2.514 1.00 86.94 102 GLU A CA 1
ATOM 817 C C . GLU A 1 102 ? 13.674 -0.348 -3.924 1.00 86.94 102 GLU A C 1
ATOM 819 O O . GLU A 1 102 ? 13.550 -1.554 -4.152 1.00 86.94 102 GLU A O 1
ATOM 824 N N . THR A 1 103 ? 13.983 0.532 -4.876 1.00 76.25 103 THR A N 1
ATOM 825 C CA . THR A 1 103 ? 14.440 0.112 -6.205 1.00 76.25 103 THR A CA 1
ATOM 826 C C . THR A 1 103 ? 15.737 -0.696 -6.087 1.00 76.25 103 THR A C 1
ATOM 828 O O . THR A 1 103 ? 16.649 -0.312 -5.350 1.00 76.25 103 THR A O 1
ATOM 831 N N . LEU A 1 104 ? 15.814 -1.837 -6.783 1.00 67.62 104 LEU A N 1
ATOM 832 C CA . LEU A 1 104 ? 17.037 -2.643 -6.869 1.00 67.62 104 LEU A CA 1
ATOM 833 C C . LEU A 1 104 ? 18.133 -1.891 -7.663 1.00 67.62 104 LEU A C 1
ATOM 835 O O . LEU A 1 104 ? 17.882 -0.822 -8.229 1.00 67.62 104 LEU A O 1
ATOM 839 N N . GLY A 1 105 ? 19.372 -2.406 -7.662 1.00 50.47 105 GLY A N 1
ATOM 840 C CA . GLY A 1 105 ? 20.473 -1.862 -8.482 1.00 50.47 105 GLY A CA 1
ATOM 841 C C . GLY A 1 105 ? 20.072 -1.716 -9.958 1.00 50.47 105 GLY A C 1
ATOM 842 O O . GLY A 1 105 ? 19.055 -2.259 -10.351 1.00 50.47 105 GLY A O 1
ATOM 843 N N . GLY A 1 106 ? 20.782 -0.899 -10.747 1.00 45.38 106 GLY A N 1
ATOM 844 C CA . GLY A 1 106 ? 20.500 -0.703 -12.186 1.00 45.38 106 GLY A CA 1
ATOM 845 C C . GLY A 1 106 ? 19.369 0.285 -12.539 1.00 45.38 106 GLY A C 1
ATOM 846 O O . GLY A 1 106 ? 19.252 0.715 -13.689 1.00 45.38 106 GLY A O 1
ATOM 847 N N . HIS A 1 107 ? 18.590 0.758 -11.558 1.00 51.66 107 HIS A N 1
ATOM 848 C CA . HIS A 1 107 ? 17.555 1.774 -11.780 1.00 51.66 107 HIS A CA 1
ATOM 849 C C . HIS A 1 107 ? 18.083 3.223 -11.820 1.00 51.66 107 HIS A C 1
ATOM 851 O O . HIS A 1 107 ? 18.911 3.646 -11.015 1.00 51.66 107 HIS A O 1
ATOM 857 N N . LEU A 1 108 ? 17.535 4.009 -12.759 1.00 49.03 108 LEU A N 1
ATOM 858 C CA . LEU A 1 108 ? 17.852 5.422 -13.023 1.00 49.03 108 LEU A CA 1
ATOM 859 C C . LEU A 1 108 ? 17.421 6.400 -11.914 1.00 49.03 108 LEU A C 1
ATOM 861 O O . LEU A 1 108 ? 17.665 7.584 -12.069 1.00 49.03 108 LEU A O 1
ATOM 865 N N . GLU A 1 109 ? 16.769 5.964 -10.832 1.00 54.00 109 GLU A N 1
ATOM 866 C CA . GLU A 1 109 ? 16.446 6.778 -9.648 1.00 54.00 109 GLU A CA 1
ATOM 867 C C . GLU A 1 109 ? 16.387 5.867 -8.411 1.00 54.00 109 GLU A C 1
ATOM 869 O O . GLU A 1 109 ? 15.816 4.771 -8.462 1.00 54.00 109 GLU A O 1
ATOM 874 N N . ARG A 1 110 ? 16.965 6.312 -7.286 1.00 62.75 110 ARG A N 1
ATOM 875 C CA . ARG A 1 110 ? 16.825 5.612 -6.004 1.00 62.75 110 ARG A CA 1
ATOM 876 C C . ARG A 1 110 ? 15.550 6.106 -5.334 1.00 62.75 110 ARG A C 1
ATOM 878 O O . ARG A 1 110 ? 15.456 7.275 -4.951 1.00 62.75 110 ARG A O 1
ATOM 885 N N . GLY A 1 111 ? 14.565 5.223 -5.227 1.00 75.12 111 GLY A N 1
ATOM 886 C CA . GLY A 1 111 ? 13.272 5.522 -4.625 1.00 75.12 111 GLY A CA 1
ATOM 887 C C . GLY A 1 111 ? 12.948 4.523 -3.528 1.00 75.12 111 GLY A C 1
ATOM 888 O O . GLY A 1 111 ? 13.039 3.320 -3.757 1.00 75.12 111 GLY A O 1
ATOM 889 N N . LYS A 1 112 ? 12.552 5.027 -2.359 1.00 84.75 112 LYS A N 1
ATOM 890 C CA . LYS A 1 112 ? 11.922 4.249 -1.292 1.00 84.75 112 LYS A CA 1
ATOM 891 C C . LYS A 1 112 ? 10.471 4.683 -1.172 1.00 84.75 112 LYS A C 1
ATOM 893 O O . LYS A 1 112 ? 10.193 5.884 -1.115 1.00 84.75 112 LYS A O 1
ATOM 898 N N . VAL A 1 113 ? 9.548 3.732 -1.114 1.00 90.88 113 VAL A N 1
ATOM 899 C CA . VAL A 1 113 ? 8.151 4.031 -0.781 1.00 90.88 113 VAL A CA 1
ATOM 900 C C . VAL A 1 113 ? 7.705 3.140 0.360 1.00 90.88 113 VAL A C 1
ATOM 902 O O . VAL A 1 113 ? 7.824 1.923 0.260 1.00 90.88 113 VAL A O 1
ATOM 905 N N . THR A 1 114 ? 7.184 3.758 1.415 1.00 95.19 114 THR A N 1
ATOM 906 C CA . THR A 1 114 ? 6.570 3.091 2.563 1.00 95.19 114 THR A CA 1
ATOM 907 C C . THR A 1 114 ? 5.058 3.247 2.482 1.00 95.19 114 THR A C 1
ATOM 909 O O . THR A 1 114 ? 4.565 4.361 2.286 1.00 95.19 114 THR A O 1
ATOM 912 N N . TYR A 1 115 ? 4.328 2.149 2.661 1.00 97.94 115 TYR A N 1
ATOM 913 C CA . TYR A 1 115 ? 2.872 2.137 2.786 1.00 97.94 115 TYR A CA 1
ATOM 914 C C . TYR A 1 115 ? 2.487 1.587 4.151 1.00 97.94 115 TYR A C 1
ATOM 916 O O . TYR A 1 115 ? 2.895 0.483 4.507 1.00 97.94 115 TYR A O 1
ATOM 924 N N . GLU A 1 116 ? 1.690 2.341 4.897 1.00 98.31 116 GLU A N 1
ATOM 925 C CA . GLU A 1 116 ? 1.281 2.014 6.261 1.00 98.31 116 GLU A CA 1
ATOM 926 C C . GLU A 1 116 ? -0.218 2.236 6.457 1.00 98.31 116 GLU A C 1
ATOM 928 O O . GLU A 1 116 ? -0.827 3.114 5.844 1.00 98.31 116 GLU A O 1
ATOM 933 N N . VAL A 1 117 ? -0.802 1.448 7.353 1.00 98.69 117 VAL A N 1
ATOM 934 C CA . VAL A 1 117 ? -2.042 1.780 8.044 1.00 98.69 117 VAL A CA 1
ATOM 935 C C . VAL A 1 117 ? -1.691 2.167 9.473 1.00 98.69 117 VAL A C 1
ATOM 937 O O . VAL A 1 117 ? -0.932 1.468 10.146 1.00 98.69 117 VAL A O 1
ATOM 940 N N . VAL A 1 118 ? -2.233 3.289 9.930 1.00 98.38 118 VAL A N 1
ATOM 941 C CA . VAL A 1 118 ? -2.058 3.790 11.293 1.00 98.38 118 VAL A CA 1
ATOM 942 C C . VAL A 1 118 ? -3.433 3.930 11.930 1.00 98.38 118 VAL A C 1
ATOM 944 O O . VAL A 1 118 ? -4.330 4.500 11.314 1.00 98.38 118 VAL A O 1
ATOM 947 N N . LYS A 1 119 ? -3.606 3.402 13.141 1.00 98.44 119 LYS A N 1
ATOM 948 C CA . LYS A 1 119 ? -4.755 3.682 14.004 1.00 98.44 119 LYS A CA 1
ATOM 949 C C . LYS A 1 119 ? -4.281 4.502 15.193 1.00 98.44 119 LYS A C 1
ATOM 951 O O . LYS A 1 119 ? -3.386 4.055 15.901 1.00 98.44 119 LYS A O 1
ATOM 956 N N . ASP A 1 120 ? -4.915 5.642 15.422 1.00 98.06 120 ASP A N 1
ATOM 957 C CA . ASP A 1 120 ? -4.788 6.403 16.660 1.00 98.06 120 ASP A CA 1
ATOM 958 C C . ASP A 1 120 ? -5.586 5.690 17.760 1.00 98.06 120 ASP A C 1
ATOM 960 O O . ASP A 1 120 ? -6.804 5.503 17.646 1.00 98.06 120 ASP A O 1
ATOM 964 N N . GLY A 1 121 ? -4.903 5.255 18.818 1.00 97.25 121 GLY A N 1
ATOM 965 C CA . GLY A 1 121 ? -5.536 4.488 19.892 1.00 97.25 121 GLY A CA 1
ATOM 966 C C . GLY A 1 121 ? -6.403 5.332 20.822 1.00 97.25 121 GLY A C 1
ATOM 967 O O . GLY A 1 121 ? -7.262 4.796 21.520 1.00 97.25 121 GLY A O 1
ATOM 968 N N . ARG A 1 122 ? -6.222 6.652 20.845 1.00 96.75 122 ARG A N 1
ATOM 969 C CA . ARG A 1 122 ? -6.976 7.572 21.705 1.00 96.75 122 ARG A CA 1
ATOM 970 C C . ARG A 1 122 ? -8.259 8.043 21.037 1.00 96.75 122 ARG A C 1
ATOM 972 O O . ARG A 1 122 ? -9.282 8.169 21.706 1.00 96.75 122 ARG A O 1
ATOM 979 N N . THR A 1 123 ? -8.202 8.333 19.741 1.00 97.50 123 THR A N 1
ATOM 980 C CA . THR A 1 123 ? -9.325 8.890 18.975 1.00 97.50 123 THR A CA 1
ATOM 981 C C . THR A 1 123 ? -10.061 7.837 18.155 1.00 97.50 123 THR A C 1
ATOM 983 O O . THR A 1 123 ? -11.229 8.036 17.830 1.00 97.50 123 THR A O 1
ATOM 986 N N . GLY A 1 124 ? -9.404 6.720 17.830 1.00 98.00 124 GLY A N 1
ATOM 987 C CA . GLY A 1 124 ? -9.934 5.704 16.924 1.00 98.00 124 GLY A CA 1
ATOM 988 C C . GLY A 1 124 ? -9.819 6.074 15.440 1.00 98.00 124 GLY A C 1
ATOM 989 O O . GLY A 1 124 ? -10.312 5.336 14.584 1.00 98.00 124 GLY A O 1
ATOM 990 N N . ALA A 1 125 ? -9.169 7.196 15.108 1.00 98.50 125 ALA A N 1
ATOM 991 C CA . ALA A 1 125 ? -8.909 7.577 13.725 1.00 98.50 125 ALA A CA 1
ATOM 992 C C . ALA A 1 125 ? -8.023 6.531 13.034 1.00 98.50 125 ALA A C 1
ATOM 994 O O . ALA A 1 125 ? -7.044 6.061 13.608 1.00 98.50 125 ALA A O 1
ATOM 995 N N . VAL A 1 126 ? -8.353 6.178 11.790 1.00 98.81 126 VAL A N 1
ATOM 996 C CA . VAL A 1 126 ? -7.572 5.235 10.981 1.00 98.81 126 VAL A CA 1
ATOM 997 C C . VAL A 1 126 ? -7.142 5.926 9.692 1.00 98.81 126 VAL A C 1
ATOM 999 O O . VAL A 1 126 ? -7.967 6.511 8.992 1.00 98.81 126 VAL A O 1
ATOM 1002 N N . GLU A 1 127 ? -5.859 5.846 9.355 1.00 98.62 127 GLU A N 1
ATOM 1003 C CA . GLU A 1 127 ? -5.286 6.465 8.162 1.00 98.62 127 GLU A CA 1
ATOM 1004 C C . GLU A 1 127 ? -4.485 5.462 7.334 1.00 98.62 127 GLU A C 1
ATOM 1006 O O . GLU A 1 127 ? -3.690 4.682 7.856 1.00 98.62 127 GLU A O 1
ATOM 1011 N N . PHE A 1 128 ? -4.638 5.544 6.015 1.00 98.69 128 PHE A N 1
ATOM 1012 C CA . PHE A 1 128 ? -3.680 4.995 5.065 1.00 98.69 128 PHE A CA 1
ATOM 1013 C C . PHE A 1 128 ? -2.628 6.052 4.732 1.00 98.69 128 PHE A C 1
ATOM 1015 O O . PHE A 1 128 ? -2.965 7.167 4.321 1.00 98.69 128 PHE A O 1
ATOM 1022 N N . VAL A 1 129 ? -1.354 5.700 4.884 1.00 98.19 129 VAL A N 1
ATOM 1023 C CA . VAL A 1 129 ? -0.219 6.606 4.723 1.00 98.19 129 VAL A CA 1
ATOM 1024 C C . VAL A 1 129 ? 0.743 6.051 3.679 1.00 98.19 129 VAL A C 1
ATOM 1026 O O . VAL A 1 129 ? 1.229 4.933 3.805 1.00 98.19 129 VAL A O 1
ATOM 1029 N N . ALA A 1 130 ? 1.059 6.855 2.666 1.00 95.62 130 ALA A N 1
ATOM 1030 C CA . ALA A 1 130 ? 2.133 6.584 1.718 1.00 95.62 130 ALA A CA 1
ATOM 1031 C C . ALA A 1 130 ? 3.240 7.636 1.878 1.00 95.62 130 ALA A C 1
ATOM 1033 O O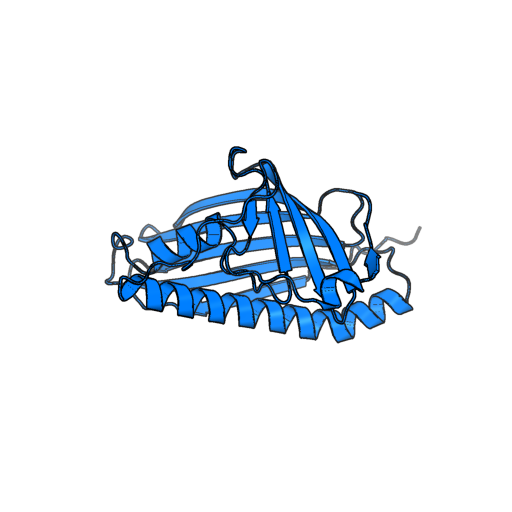 . ALA A 1 130 ? 2.986 8.832 1.708 1.00 95.62 130 ALA A O 1
ATOM 1034 N N . ARG A 1 131 ? 4.461 7.200 2.199 1.00 93.38 131 ARG A N 1
ATOM 1035 C CA . ARG A 1 131 ? 5.662 8.044 2.290 1.00 93.38 131 ARG A CA 1
ATOM 1036 C C . ARG A 1 131 ? 6.615 7.695 1.164 1.00 93.38 131 ARG A C 1
ATOM 1038 O O . ARG A 1 131 ? 7.064 6.561 1.062 1.00 93.38 131 ARG A O 1
ATOM 1045 N N . CYS A 1 132 ? 6.938 8.669 0.331 1.00 86.75 132 CYS A N 1
ATOM 1046 C CA . CYS A 1 132 ? 7.863 8.508 -0.776 1.00 86.75 132 CYS A CA 1
ATOM 1047 C C . CYS A 1 132 ? 9.126 9.310 -0.501 1.00 86.75 132 CYS A C 1
ATOM 1049 O O . CYS A 1 132 ? 9.050 10.521 -0.311 1.00 86.75 132 CYS A O 1
ATOM 1051 N N . HIS A 1 133 ? 10.269 8.634 -0.515 1.00 80.81 133 HIS A N 1
ATOM 1052 C CA . HIS A 1 133 ? 11.585 9.251 -0.521 1.00 80.81 133 HIS A CA 1
ATOM 1053 C C . HIS A 1 133 ? 12.193 9.014 -1.896 1.00 80.81 133 HIS A C 1
ATOM 1055 O O . HIS A 1 133 ? 12.428 7.869 -2.284 1.00 80.81 133 HIS A O 1
ATOM 1061 N N . SER A 1 134 ? 12.445 10.079 -2.645 1.00 72.75 134 SER A N 1
ATOM 1062 C CA . SER A 1 134 ? 13.079 9.976 -3.955 1.00 72.75 134 SER A CA 1
ATOM 1063 C C . SER A 1 134 ? 14.320 10.843 -4.034 1.00 72.75 134 SER A C 1
ATOM 1065 O O . SER A 1 134 ? 14.370 11.965 -3.525 1.00 72.75 134 SER A O 1
ATOM 1067 N N . GLN A 1 135 ? 15.339 10.312 -4.694 1.00 65.62 135 GLN A N 1
ATOM 1068 C CA . GLN A 1 135 ? 16.527 11.050 -5.073 1.00 65.62 135 GLN A CA 1
ATOM 1069 C C . GLN A 1 135 ? 16.701 10.882 -6.583 1.00 65.62 135 GLN A C 1
ATOM 1071 O O . GLN A 1 135 ? 16.860 9.764 -7.076 1.00 65.62 135 GLN A O 1
ATOM 1076 N N . GLY A 1 136 ? 16.641 11.992 -7.325 1.00 55.94 136 GLY A N 1
ATOM 1077 C CA . GLY A 1 136 ? 16.881 11.957 -8.770 1.00 55.94 136 GLY A CA 1
ATOM 1078 C C . GLY A 1 136 ? 18.301 11.464 -9.041 1.00 55.94 136 GLY A C 1
ATOM 1079 O O . GLY A 1 136 ? 19.234 11.921 -8.371 1.00 55.94 136 GLY A O 1
ATOM 1080 N N . ALA A 1 137 ? 18.494 10.536 -9.984 1.00 49.53 137 ALA A N 1
ATOM 1081 C CA . ALA A 1 137 ? 19.856 10.121 -10.293 1.00 49.53 137 ALA A CA 1
ATOM 1082 C C . ALA A 1 137 ? 20.589 11.201 -11.101 1.00 49.53 137 ALA A C 1
ATOM 1084 O O . ALA A 1 137 ? 19.995 11.836 -11.979 1.00 49.53 137 ALA A O 1
ATOM 1085 N N . PRO A 1 138 ? 21.904 11.360 -10.883 1.00 44.72 138 PRO A N 1
ATOM 1086 C CA . PRO A 1 138 ? 22.741 12.282 -11.651 1.00 44.72 138 PRO A CA 1
ATOM 1087 C C . PRO A 1 138 ? 22.817 11.995 -13.164 1.00 44.72 138 PRO A C 1
ATOM 1089 O O . PRO A 1 138 ? 23.390 12.794 -13.896 1.00 44.72 138 PRO A O 1
ATOM 1092 N N . THR A 1 139 ? 22.295 10.859 -13.644 1.00 47.62 139 THR A N 1
ATOM 1093 C CA . THR A 1 139 ? 22.548 10.318 -14.993 1.00 47.62 139 THR A CA 1
ATOM 1094 C C . THR A 1 139 ? 21.391 10.479 -15.985 1.00 47.62 139 THR A C 1
ATOM 1096 O O . THR A 1 139 ? 21.505 10.047 -17.133 1.00 47.62 139 THR A O 1
ATOM 1099 N N . LEU A 1 140 ? 20.277 11.108 -15.600 1.00 45.25 140 LEU A N 1
ATOM 1100 C CA . LEU A 1 140 ? 19.164 11.345 -16.522 1.00 45.25 140 LEU A CA 1
ATOM 1101 C C . LEU A 1 140 ? 19.472 12.523 -17.457 1.00 45.25 140 LEU A C 1
ATOM 1103 O O . LEU A 1 140 ? 19.610 13.665 -17.020 1.00 45.25 140 LEU A O 1
ATOM 1107 N N . GLY A 1 141 ? 19.534 12.249 -18.763 1.00 44.03 141 GLY A N 1
ATOM 1108 C CA . GLY A 1 141 ? 19.703 13.280 -19.786 1.00 44.03 141 GLY A CA 1
ATOM 1109 C C . GLY A 1 141 ? 18.623 14.383 -19.713 1.00 44.03 141 GLY A C 1
ATOM 1110 O O . GLY A 1 141 ? 17.524 14.153 -19.193 1.00 44.03 141 GLY A O 1
ATOM 1111 N N . PRO A 1 142 ? 18.888 15.587 -20.254 1.00 42.91 142 PRO A N 1
ATOM 1112 C CA . PRO A 1 142 ? 18.039 16.774 -20.069 1.00 42.91 142 PRO A CA 1
ATOM 1113 C C . PRO A 1 142 ? 16.580 16.600 -20.525 1.00 42.91 142 PRO A C 1
ATOM 1115 O O . PRO A 1 142 ? 15.662 17.157 -19.931 1.00 42.91 142 PRO A O 1
ATOM 1118 N N . VAL A 1 143 ? 16.354 15.794 -21.565 1.00 43.84 143 VAL A N 1
ATOM 1119 C CA . VAL A 1 143 ? 15.023 15.556 -22.148 1.00 43.84 143 VAL A CA 1
ATOM 1120 C C . VAL A 1 143 ? 14.203 14.580 -21.293 1.00 43.84 143 VAL A C 1
ATOM 1122 O O . VAL A 1 143 ? 13.016 14.806 -21.052 1.00 43.84 143 VAL A O 1
ATOM 1125 N N . THR A 1 144 ? 14.839 13.531 -20.763 1.00 49.41 144 THR A N 1
ATOM 1126 C CA . THR A 1 144 ? 14.204 12.530 -19.891 1.00 49.41 144 THR A CA 1
ATOM 1127 C C . THR A 1 144 ? 13.863 13.123 -18.525 1.00 49.41 144 THR A C 1
ATOM 1129 O O . THR A 1 144 ? 12.781 12.870 -17.998 1.00 49.41 144 THR A O 1
ATOM 1132 N N . SER A 1 145 ? 14.738 13.975 -17.978 1.00 49.78 145 SER A N 1
ATOM 1133 C CA . SER A 1 145 ? 14.493 14.659 -16.702 1.00 49.78 145 SER A CA 1
ATOM 1134 C C . SER A 1 145 ? 13.362 15.694 -16.789 1.00 49.78 145 SER A C 1
ATOM 1136 O O . SER A 1 145 ? 12.596 15.830 -15.836 1.00 49.78 145 SER A O 1
ATOM 1138 N N . LEU A 1 146 ? 13.186 16.378 -17.929 1.00 38.34 146 LEU A N 1
ATOM 1139 C CA . LEU A 1 146 ? 12.084 17.326 -18.143 1.00 38.34 146 LEU A CA 1
ATOM 1140 C C . LEU A 1 146 ? 10.730 16.617 -18.323 1.00 38.34 146 LEU A C 1
ATOM 1142 O O . LEU A 1 146 ? 9.737 17.019 -17.710 1.00 38.34 146 LEU A O 1
ATOM 1146 N N . GLY A 1 147 ? 10.700 15.528 -19.102 1.00 42.50 147 GLY A N 1
ATOM 1147 C CA . GLY A 1 147 ? 9.518 14.674 -19.251 1.00 42.50 147 GLY A CA 1
ATOM 1148 C C . GLY A 1 147 ? 9.078 14.062 -17.916 1.00 42.50 147 GLY A C 1
ATOM 1149 O O . GLY A 1 147 ? 7.903 14.128 -17.556 1.00 42.50 147 GLY A O 1
ATOM 1150 N N . TRP A 1 148 ? 10.030 13.563 -17.125 1.00 55.47 148 TRP A N 1
ATOM 1151 C CA . TRP A 1 148 ? 9.783 13.033 -15.783 1.00 55.47 148 TRP A CA 1
ATOM 1152 C C . TRP A 1 148 ? 9.324 14.110 -14.790 1.00 55.47 148 TRP A C 1
ATOM 1154 O O . TRP A 1 148 ? 8.363 13.907 -14.052 1.00 55.47 148 TRP A O 1
ATOM 1164 N N . ARG A 1 149 ? 9.923 15.305 -14.808 1.00 50.16 149 ARG A N 1
ATOM 1165 C CA . ARG A 1 149 ? 9.539 16.400 -13.900 1.00 50.16 149 ARG A CA 1
ATOM 1166 C C . ARG A 1 149 ? 8.108 16.893 -14.117 1.00 50.16 149 ARG A C 1
ATOM 1168 O O . ARG A 1 149 ? 7.389 17.104 -13.143 1.00 50.16 149 ARG A O 1
ATOM 1175 N N . LEU A 1 150 ? 7.676 17.066 -15.368 1.00 39.59 150 LEU A N 1
ATOM 1176 C CA . LEU A 1 150 ? 6.350 17.621 -15.679 1.00 39.59 150 LEU A CA 1
ATOM 1177 C C . LEU A 1 150 ? 5.251 16.552 -15.721 1.00 39.59 150 LEU A C 1
ATOM 1179 O O . LEU A 1 150 ? 4.182 16.733 -15.129 1.00 39.59 150 LEU A O 1
ATOM 1183 N N . PHE A 1 151 ? 5.504 15.421 -16.383 1.00 48.53 151 PHE A N 1
ATOM 1184 C CA . PHE A 1 151 ? 4.514 14.352 -16.510 1.00 48.53 151 PHE A CA 1
ATOM 1185 C C . PHE A 1 151 ? 4.557 13.360 -15.347 1.00 48.53 151 PHE A C 1
ATOM 1187 O O . PHE A 1 151 ? 3.506 12.866 -14.921 1.00 48.53 151 PHE A O 1
ATOM 1194 N N . GLY A 1 152 ? 5.742 13.112 -14.787 1.00 66.50 152 GLY A N 1
ATOM 1195 C CA . GLY A 1 152 ? 5.921 12.241 -13.629 1.00 66.50 152 GLY A CA 1
ATOM 1196 C C . GLY A 1 152 ? 5.255 12.816 -12.387 1.00 66.50 152 GLY A C 1
ATOM 1197 O O . GLY A 1 152 ? 4.490 12.097 -11.760 1.00 66.50 152 GLY A O 1
ATOM 1198 N N . ARG A 1 153 ? 5.382 14.120 -12.082 1.00 74.31 153 ARG A N 1
ATOM 1199 C CA . ARG A 1 153 ? 4.730 14.697 -10.885 1.00 74.31 153 ARG A CA 1
ATOM 1200 C C . ARG A 1 153 ? 3.204 14.621 -10.938 1.00 74.31 153 ARG A C 1
ATOM 1202 O O . ARG A 1 153 ? 2.572 14.224 -9.961 1.00 74.31 153 ARG A O 1
ATOM 1209 N N . ARG A 1 154 ? 2.584 14.959 -12.076 1.00 76.75 154 ARG A N 1
ATOM 1210 C CA . ARG A 1 154 ? 1.120 14.834 -12.237 1.00 76.75 154 ARG A CA 1
ATOM 1211 C C . ARG A 1 154 ? 0.664 13.381 -12.093 1.00 76.75 154 ARG A C 1
ATOM 1213 O O . ARG A 1 154 ? -0.353 13.127 -11.449 1.00 76.75 154 ARG A O 1
ATOM 1220 N N . THR A 1 155 ? 1.427 12.444 -12.655 1.00 77.44 155 THR A N 1
ATOM 1221 C CA . THR A 1 155 ? 1.136 11.004 -12.588 1.00 77.44 155 THR A CA 1
ATOM 1222 C C . THR A 1 155 ? 1.358 10.439 -11.189 1.00 77.44 155 THR A C 1
ATOM 1224 O O . THR A 1 155 ? 0.515 9.696 -10.708 1.00 77.44 155 THR A O 1
ATOM 1227 N N . GLN A 1 156 ? 2.412 10.858 -10.495 1.00 79.94 156 GLN A N 1
ATOM 1228 C CA . GLN A 1 156 ? 2.716 10.504 -9.110 1.00 79.94 156 GLN A CA 1
ATOM 1229 C C . GLN A 1 156 ? 1.606 10.986 -8.167 1.00 79.94 156 GLN A C 1
ATOM 1231 O O . GLN A 1 156 ? 1.055 10.204 -7.397 1.00 79.94 156 GLN A O 1
ATOM 1236 N N . LEU A 1 157 ? 1.193 12.252 -8.276 1.00 86.69 157 LEU A N 1
ATOM 1237 C CA . LEU A 1 157 ? 0.071 12.770 -7.489 1.00 86.69 157 LEU A CA 1
ATOM 1238 C C . LEU A 1 157 ? -1.241 12.049 -7.826 1.00 86.69 157 LEU A C 1
ATOM 1240 O O . LEU A 1 157 ? -2.052 11.787 -6.940 1.00 86.69 157 LEU A O 1
ATOM 1244 N N . ARG A 1 158 ? -1.464 11.711 -9.104 1.00 90.38 158 ARG A N 1
ATOM 1245 C CA . ARG A 1 158 ? -2.615 10.898 -9.519 1.00 90.38 158 ARG A CA 1
ATOM 1246 C C . ARG A 1 158 ? -2.557 9.501 -8.903 1.00 90.38 158 ARG A C 1
ATOM 1248 O O . ARG A 1 158 ? -3.588 9.042 -8.423 1.00 90.38 158 ARG A O 1
ATOM 1255 N N . PHE A 1 159 ? -1.393 8.859 -8.900 1.00 89.94 159 PHE A N 1
ATOM 1256 C CA . PHE A 1 159 ? -1.167 7.551 -8.296 1.00 89.94 159 PHE A CA 1
ATOM 1257 C C . PHE A 1 159 ? -1.558 7.570 -6.820 1.00 89.94 159 PHE A C 1
ATOM 1259 O O . PHE A 1 159 ? -2.466 6.838 -6.441 1.00 89.94 159 PHE A O 1
ATOM 1266 N N . TYR A 1 160 ? -0.999 8.480 -6.018 1.00 92.12 160 TYR A N 1
ATOM 1267 C CA . TYR A 1 160 ? -1.293 8.520 -4.582 1.00 92.12 160 TYR A CA 1
ATOM 1268 C C . TYR A 1 160 ? -2.752 8.857 -4.266 1.00 92.12 160 TYR A C 1
ATOM 1270 O O . TYR A 1 160 ? -3.350 8.212 -3.405 1.00 92.12 160 TYR A O 1
ATOM 1278 N N . ARG A 1 161 ? -3.375 9.786 -5.007 1.00 94.69 161 ARG A N 1
ATOM 1279 C CA . ARG A 1 161 ? -4.823 10.034 -4.877 1.00 94.69 161 ARG A CA 1
ATOM 1280 C C . ARG A 1 161 ? -5.649 8.782 -5.176 1.00 94.69 161 ARG A C 1
ATOM 1282 O O . ARG A 1 161 ? -6.639 8.524 -4.499 1.00 94.69 161 ARG A O 1
ATOM 1289 N N . ARG A 1 162 ? -5.265 8.008 -6.196 1.00 96.69 162 ARG A N 1
ATOM 1290 C CA . ARG A 1 162 ? -5.972 6.780 -6.577 1.00 96.69 162 ARG A CA 1
ATOM 1291 C C . ARG A 1 162 ? -5.733 5.639 -5.592 1.00 96.69 162 ARG A C 1
ATOM 1293 O O . ARG A 1 162 ? -6.695 4.941 -5.300 1.00 96.69 162 ARG A O 1
ATOM 1300 N N . CYS A 1 163 ? -4.527 5.498 -5.040 1.00 97.06 163 CYS A N 1
ATOM 1301 C CA . CYS A 1 163 ? -4.250 4.579 -3.934 1.00 97.06 163 CYS A CA 1
ATOM 1302 C C . CYS A 1 163 ? -5.177 4.864 -2.747 1.00 97.06 163 CYS A C 1
ATOM 1304 O O . CYS A 1 163 ? -5.852 3.958 -2.270 1.00 97.06 163 CYS A O 1
ATOM 1306 N N . GLY A 1 164 ? -5.268 6.133 -2.328 1.00 97.88 164 GLY A N 1
ATOM 1307 C CA . GLY A 1 164 ? -6.165 6.557 -1.252 1.00 97.88 164 GLY A CA 1
ATOM 1308 C C . GLY A 1 164 ? -7.632 6.238 -1.540 1.00 97.88 164 GLY A C 1
ATOM 1309 O O . GLY A 1 164 ? -8.290 5.574 -0.744 1.00 97.88 164 GLY A O 1
ATOM 1310 N N . ALA A 1 165 ? -8.132 6.633 -2.714 1.00 97.94 165 ALA A N 1
ATOM 1311 C CA . ALA A 1 165 ? -9.519 6.371 -3.106 1.00 97.94 165 ALA A CA 1
ATOM 1312 C C . ALA A 1 165 ? -9.854 4.869 -3.161 1.00 97.94 165 ALA A C 1
ATOM 1314 O O . ALA A 1 165 ? -10.931 4.462 -2.732 1.00 97.94 165 ALA A O 1
ATOM 1315 N N . ARG A 1 166 ? -8.933 4.040 -3.674 1.00 97.50 166 ARG A N 1
ATOM 1316 C CA . ARG A 1 166 ? -9.096 2.579 -3.708 1.00 97.50 166 ARG A CA 1
ATOM 1317 C C . ARG A 1 166 ? -9.099 1.986 -2.309 1.00 97.50 166 ARG A C 1
ATOM 1319 O O . ARG A 1 166 ? -9.984 1.195 -2.011 1.00 97.50 166 ARG A O 1
ATOM 1326 N N . MET A 1 167 ? -8.156 2.395 -1.460 1.00 98.38 167 MET A N 1
ATOM 1327 C CA . MET A 1 167 ? -8.096 1.941 -0.073 1.00 98.38 167 MET A CA 1
ATOM 1328 C C . MET A 1 167 ? -9.396 2.253 0.667 1.00 98.38 167 MET A C 1
ATOM 1330 O O . MET A 1 167 ? -9.978 1.362 1.274 1.00 98.38 167 MET A O 1
ATOM 1334 N N . TRP A 1 168 ? -9.878 3.493 0.562 1.00 98.44 168 TRP A N 1
ATOM 1335 C CA . TRP A 1 168 ? -11.125 3.907 1.196 1.00 98.44 168 TRP A CA 1
ATOM 1336 C C . TRP A 1 168 ? -12.308 3.054 0.728 1.00 98.44 168 TRP A C 1
ATOM 1338 O O . TRP A 1 168 ? -13.010 2.484 1.555 1.00 98.44 168 TRP A O 1
ATOM 1348 N N . HIS A 1 169 ? -12.478 2.895 -0.588 1.00 97.94 169 HIS A N 1
ATOM 1349 C CA . HIS A 1 169 ? -13.583 2.119 -1.156 1.00 97.94 169 HIS A CA 1
ATOM 1350 C C . HIS A 1 169 ? -13.544 0.646 -0.734 1.00 97.94 169 HIS A C 1
ATOM 1352 O O . HIS A 1 169 ? -14.568 0.063 -0.393 1.00 97.94 169 HIS A O 1
ATOM 1358 N N . PHE A 1 170 ? -12.356 0.046 -0.737 1.00 98.06 170 PHE A N 1
ATOM 1359 C CA . PHE A 1 170 ? -12.165 -1.338 -0.333 1.00 98.06 170 PHE A CA 1
ATOM 1360 C C . PHE A 1 170 ? -12.425 -1.566 1.153 1.00 98.06 170 PHE A C 1
ATOM 1362 O O . PHE A 1 170 ? -13.065 -2.550 1.512 1.00 98.06 170 PHE A O 1
ATOM 1369 N N . VAL A 1 171 ? -11.974 -0.656 2.013 1.00 98.56 171 VAL A N 1
ATOM 1370 C CA . VAL A 1 171 ? -12.267 -0.733 3.446 1.00 98.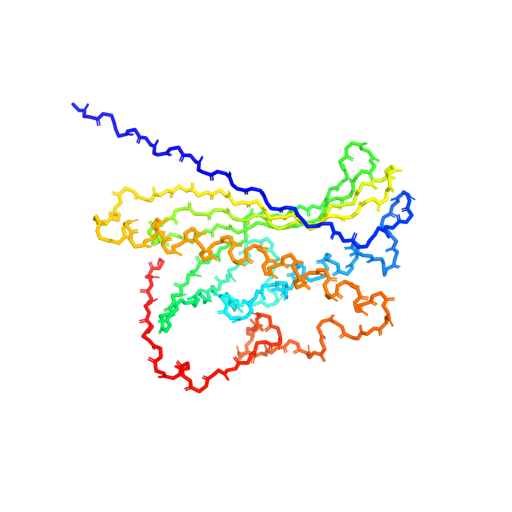56 171 VAL A CA 1
ATOM 1371 C C . VAL A 1 171 ? -13.762 -0.553 3.699 1.00 98.56 171 VAL A C 1
ATOM 1373 O O . VAL A 1 171 ? -14.353 -1.349 4.418 1.00 98.56 171 VAL A O 1
ATOM 1376 N N . GLU A 1 172 ? -14.392 0.437 3.069 1.00 98.31 172 GLU A N 1
ATOM 1377 C CA . GLU A 1 172 ? -15.826 0.691 3.212 1.00 98.31 172 GLU A CA 1
ATOM 1378 C C . GLU A 1 172 ? -16.674 -0.519 2.774 1.00 98.31 172 GLU A C 1
ATOM 1380 O O . GLU A 1 172 ? -17.577 -0.938 3.496 1.00 98.31 172 GLU A O 1
ATOM 1385 N N . ALA A 1 173 ? -16.352 -1.128 1.630 1.00 97.62 173 ALA A N 1
ATOM 1386 C CA . ALA A 1 173 ? -17.022 -2.335 1.151 1.00 97.62 173 ALA A CA 1
ATOM 1387 C C . ALA A 1 173 ? -16.806 -3.534 2.091 1.00 97.62 173 ALA A C 1
ATOM 1389 O O . ALA A 1 173 ? -17.759 -4.240 2.422 1.00 97.62 173 ALA A O 1
ATOM 1390 N N . ALA A 1 174 ? -15.584 -3.733 2.593 1.00 97.38 174 ALA A N 1
ATOM 1391 C CA . ALA A 1 174 ? -15.290 -4.819 3.523 1.00 97.38 174 ALA A CA 1
ATOM 1392 C C . ALA A 1 174 ? -16.065 -4.684 4.847 1.00 97.38 174 ALA A C 1
ATOM 1394 O O . ALA A 1 174 ? -16.576 -5.678 5.360 1.00 97.38 174 ALA A O 1
ATOM 1395 N N . LEU A 1 175 ? -16.238 -3.456 5.353 1.00 97.94 175 LEU A N 1
ATOM 1396 C CA . LEU A 1 175 ? -17.055 -3.177 6.541 1.00 97.94 175 LEU A CA 1
ATOM 1397 C C . LEU A 1 175 ? -18.548 -3.465 6.329 1.00 97.94 175 LEU A C 1
ATOM 1399 O O . LEU A 1 175 ? -19.255 -3.770 7.287 1.00 97.94 175 LEU A O 1
ATOM 1403 N N . ARG A 1 176 ? -19.035 -3.415 5.084 1.00 97.31 176 ARG A N 1
ATOM 1404 C CA . ARG A 1 176 ? -20.389 -3.868 4.718 1.00 97.31 176 ARG A CA 1
ATOM 1405 C C . ARG A 1 176 ? -20.490 -5.388 4.541 1.00 97.31 176 ARG A C 1
ATOM 1407 O O . ARG A 1 176 ? -21.552 -5.887 4.179 1.00 97.31 176 ARG A O 1
ATOM 1414 N N . GLY A 1 177 ? -19.408 -6.127 4.790 1.00 95.62 177 GLY A N 1
ATOM 1415 C CA . GLY A 1 177 ? -19.342 -7.577 4.610 1.00 95.62 177 GLY A CA 1
ATOM 1416 C C . GLY A 1 177 ? -19.145 -8.013 3.157 1.00 95.62 177 GLY A C 1
ATOM 1417 O O . GLY A 1 177 ? -19.303 -9.193 2.847 1.00 95.62 177 GLY A O 1
ATOM 1418 N N . GLU A 1 178 ? -18.808 -7.091 2.253 1.00 95.12 178 GLU A N 1
ATOM 1419 C CA . GLU A 1 178 ? -18.522 -7.438 0.864 1.00 95.12 178 GLU A CA 1
ATOM 1420 C C . GLU A 1 178 ? -17.140 -8.111 0.751 1.00 95.12 178 GLU A C 1
ATOM 1422 O O . GLU A 1 178 ? -16.200 -7.752 1.470 1.00 95.12 178 GLU A O 1
ATOM 1427 N N . PRO A 1 179 ? -16.965 -9.084 -0.160 1.00 89.31 179 PRO A N 1
ATOM 1428 C CA . PRO A 1 179 ? -15.657 -9.667 -0.415 1.00 89.31 179 PRO A CA 1
ATOM 1429 C C . PRO A 1 179 ? -14.747 -8.637 -1.091 1.00 89.31 179 PRO A C 1
ATOM 1431 O O . PRO A 1 179 ? -15.030 -8.166 -2.194 1.00 89.31 179 PRO A O 1
ATOM 1434 N N . VAL A 1 180 ? -13.628 -8.312 -0.441 1.00 90.19 180 VAL A N 1
ATOM 1435 C CA . VAL A 1 180 ? -12.656 -7.343 -0.953 1.00 90.19 180 VAL A CA 1
ATOM 1436 C C . VAL A 1 180 ? -11.222 -7.890 -0.879 1.00 90.19 180 VAL A C 1
ATOM 1438 O O . VAL A 1 180 ? -10.771 -8.275 0.206 1.00 90.19 180 VAL A O 1
ATOM 1441 N N . PRO A 1 181 ? -10.476 -7.889 -2.001 1.00 85.38 181 PRO A N 1
ATOM 1442 C CA . PRO A 1 181 ? -10.957 -7.653 -3.367 1.00 85.38 181 PRO A CA 1
ATOM 1443 C C . PRO A 1 181 ? -12.023 -8.678 -3.792 1.00 85.38 181 PRO A C 1
ATOM 1445 O O . PRO A 1 181 ? -12.021 -9.816 -3.330 1.00 85.38 181 PRO A O 1
ATOM 1448 N N . ALA A 1 182 ? -12.921 -8.293 -4.703 1.00 83.06 182 ALA A N 1
ATOM 1449 C CA . ALA A 1 182 ? -14.034 -9.151 -5.135 1.00 83.06 182 ALA A CA 1
ATOM 1450 C C . ALA A 1 182 ? -13.597 -10.397 -5.928 1.00 83.06 182 ALA A C 1
ATOM 1452 O O . ALA A 1 182 ? -14.396 -11.300 -6.170 1.00 83.06 182 ALA A O 1
ATOM 1453 N N . ARG A 1 183 ? -12.344 -10.433 -6.390 1.00 84.00 183 ARG A N 1
ATOM 1454 C CA . ARG A 1 183 ? -11.779 -11.530 -7.179 1.00 84.00 183 ARG A CA 1
ATOM 1455 C C . ARG A 1 183 ? -10.631 -12.180 -6.416 1.00 84.00 183 ARG A C 1
ATOM 1457 O O . ARG A 1 183 ? -9.922 -11.481 -5.695 1.00 84.00 183 ARG A O 1
ATOM 1464 N N . PRO A 1 184 ? -10.420 -13.495 -6.585 1.00 84.50 184 PRO A N 1
ATOM 1465 C CA . PRO A 1 184 ? -9.242 -14.141 -6.029 1.00 84.50 184 PRO A CA 1
ATOM 1466 C C . PRO A 1 184 ? -7.961 -13.558 -6.653 1.00 84.50 184 PRO A C 1
ATOM 1468 O O . PRO A 1 184 ? -8.007 -13.073 -7.792 1.00 84.50 184 PRO A O 1
ATOM 1471 N N . PRO A 1 185 ? -6.815 -13.640 -5.948 1.00 85.69 185 PRO A N 1
ATOM 1472 C CA . PRO A 1 185 ? -5.523 -13.257 -6.500 1.00 85.69 185 PRO A CA 1
ATOM 1473 C C . PRO A 1 185 ? -5.277 -13.947 -7.838 1.00 85.69 185 PRO A C 1
ATOM 1475 O O . PRO A 1 185 ? -5.479 -15.156 -7.987 1.00 85.69 185 PRO A O 1
ATOM 1478 N N . ARG A 1 186 ? -4.846 -13.174 -8.832 1.00 88.69 186 ARG A N 1
ATOM 1479 C CA . ARG A 1 186 ? -4.504 -13.720 -10.141 1.00 88.69 186 ARG A CA 1
ATOM 1480 C C . ARG A 1 186 ? -3.091 -14.289 -10.082 1.00 88.69 186 ARG A C 1
ATOM 1482 O O . ARG A 1 186 ? -2.170 -13.576 -9.705 1.00 88.69 186 ARG A O 1
ATOM 1489 N N . MET A 1 187 ? -2.918 -15.533 -10.517 1.00 90.44 187 MET A N 1
ATOM 1490 C CA . MET A 1 187 ? -1.607 -16.186 -10.571 1.00 90.44 187 MET A CA 1
ATOM 1491 C C . MET A 1 187 ? -1.015 -16.149 -11.984 1.00 90.44 187 MET A C 1
ATOM 1493 O O . MET A 1 187 ? -1.729 -16.336 -12.974 1.00 90.44 187 MET A O 1
ATOM 1497 N N . VAL A 1 188 ? 0.297 -15.939 -12.074 1.00 87.00 188 VAL A N 1
ATOM 1498 C CA . VAL A 1 188 ? 1.116 -16.107 -13.282 1.00 87.00 188 VAL A CA 1
ATOM 1499 C C . VAL A 1 188 ? 2.255 -17.060 -12.924 1.00 87.00 188 VAL A C 1
ATOM 1501 O O . VAL A 1 188 ? 3.261 -16.664 -12.338 1.00 87.00 188 VAL A O 1
ATOM 1504 N N . GLY A 1 189 ? 2.067 -18.351 -13.210 1.00 90.75 189 GLY A N 1
ATOM 1505 C CA . GLY A 1 189 ? 2.920 -19.393 -12.635 1.00 90.75 189 GLY A CA 1
ATOM 1506 C C . GLY A 1 189 ? 2.784 -19.412 -11.109 1.00 90.75 189 GLY A C 1
ATOM 1507 O O . GLY A 1 189 ? 1.671 -19.508 -10.597 1.00 90.75 189 GLY A O 1
ATOM 1508 N N . HIS A 1 190 ? 3.903 -19.286 -10.391 1.00 91.62 190 HIS A N 1
ATOM 1509 C CA . HIS A 1 190 ? 3.924 -19.193 -8.925 1.00 91.62 190 HIS A CA 1
ATOM 1510 C C . HIS A 1 190 ? 3.789 -17.751 -8.397 1.00 91.62 190 HIS A C 1
ATOM 1512 O O . HIS A 1 190 ? 3.701 -17.553 -7.190 1.00 91.62 190 HIS A O 1
ATOM 1518 N N . LEU A 1 191 ? 3.767 -16.744 -9.277 1.00 94.44 191 LEU A N 1
ATOM 1519 C CA . LEU A 1 191 ? 3.714 -15.335 -8.886 1.00 94.44 191 LEU A CA 1
ATOM 1520 C C . LEU A 1 191 ? 2.269 -14.851 -8.759 1.00 94.44 191 LEU A C 1
ATOM 1522 O O . LEU A 1 191 ? 1.425 -15.166 -9.599 1.00 94.44 191 LEU A O 1
ATOM 1526 N N . VAL A 1 192 ? 2.004 -14.021 -7.754 1.00 94.88 192 VAL A N 1
ATOM 1527 C CA . VAL A 1 192 ? 0.774 -13.229 -7.652 1.00 94.88 192 VAL A CA 1
ATOM 1528 C C . VAL A 1 192 ? 0.893 -12.002 -8.544 1.00 94.88 192 VAL A C 1
ATOM 1530 O O . VAL A 1 192 ? 1.926 -11.340 -8.556 1.00 94.88 192 VAL A O 1
ATOM 1533 N N . TYR A 1 193 ? -0.184 -11.686 -9.258 1.00 94.31 193 TYR A N 1
ATOM 1534 C CA . TYR A 1 193 ? -0.373 -10.452 -10.006 1.00 94.31 193 TYR A CA 1
ATOM 1535 C C . TYR A 1 193 ? -1.333 -9.536 -9.243 1.00 94.31 193 TYR A C 1
ATOM 1537 O O . TYR A 1 193 ? -2.536 -9.808 -9.182 1.00 94.31 193 TYR A O 1
ATOM 1545 N N . ALA A 1 194 ? -0.797 -8.457 -8.676 1.00 94.50 194 ALA A N 1
ATOM 1546 C CA . ALA A 1 194 ? -1.549 -7.469 -7.914 1.00 94.50 194 ALA A CA 1
ATOM 1547 C C . ALA A 1 194 ? -1.716 -6.153 -8.705 1.00 94.50 194 ALA A C 1
ATOM 1549 O O . ALA A 1 194 ? -0.807 -5.745 -9.434 1.00 94.50 194 ALA A O 1
ATOM 1550 N N . PRO A 1 195 ? -2.853 -5.459 -8.560 1.00 94.81 195 PRO A N 1
ATOM 1551 C CA . PRO A 1 195 ? -4.018 -5.893 -7.797 1.00 94.81 195 PRO A CA 1
ATOM 1552 C C . PRO A 1 195 ? -4.823 -6.958 -8.566 1.00 94.81 195 PRO A C 1
ATOM 1554 O O . PRO A 1 195 ? -4.807 -7.024 -9.799 1.00 94.81 195 PRO A O 1
ATOM 1557 N N . SER A 1 196 ? -5.558 -7.784 -7.835 1.00 92.88 196 SER A N 1
ATOM 1558 C CA . SER A 1 196 ? -6.385 -8.883 -8.359 1.00 92.88 196 SER A CA 1
ATOM 1559 C C . SER A 1 196 ? -7.509 -8.431 -9.309 1.00 92.88 196 SER A C 1
ATOM 1561 O O . SER A 1 196 ? -7.964 -9.195 -10.167 1.00 92.88 196 SER A O 1
ATOM 1563 N N . ASP A 1 197 ? -7.950 -7.173 -9.207 1.00 90.12 197 ASP A N 1
ATOM 1564 C CA . ASP A 1 197 ? -8.968 -6.567 -10.070 1.00 90.12 197 ASP A CA 1
ATOM 1565 C C . ASP A 1 197 ? -8.407 -5.990 -11.385 1.00 90.12 197 ASP A C 1
ATOM 1567 O O . ASP A 1 197 ? -9.170 -5.496 -12.225 1.00 90.12 197 ASP A O 1
ATOM 1571 N N . ALA A 1 198 ? -7.092 -6.093 -11.611 1.00 87.06 198 ALA A N 1
ATOM 1572 C CA . ALA A 1 198 ? -6.448 -5.620 -12.826 1.00 87.06 198 ALA A CA 1
ATOM 1573 C C . ALA A 1 198 ? -6.986 -6.331 -14.080 1.00 87.06 198 ALA A C 1
ATOM 1575 O O . ALA A 1 198 ? -6.932 -7.555 -14.227 1.00 87.06 198 ALA A O 1
ATOM 1576 N N . ARG A 1 199 ? -7.473 -5.540 -15.044 1.00 76.00 199 ARG A N 1
ATOM 1577 C CA . ARG A 1 199 ? -7.921 -6.029 -16.357 1.00 76.00 199 ARG A CA 1
ATOM 1578 C C . ARG A 1 199 ? -6.815 -5.853 -17.397 1.00 76.00 199 ARG A C 1
ATOM 1580 O O . ARG A 1 199 ? -6.187 -4.796 -17.463 1.00 76.00 199 ARG A O 1
ATOM 1587 N N . ALA A 1 200 ? -6.607 -6.867 -18.234 1.00 63.94 200 ALA A N 1
ATOM 1588 C CA . ALA A 1 200 ? -5.813 -6.712 -19.450 1.00 63.94 200 ALA A CA 1
ATOM 1589 C C . ALA A 1 200 ? -6.590 -5.824 -20.431 1.00 63.94 200 ALA A C 1
ATOM 1591 O O . ALA A 1 200 ? -7.751 -6.112 -20.737 1.00 63.94 200 ALA A O 1
ATOM 1592 N N . HIS A 1 201 ? -5.984 -4.735 -20.897 1.00 59.50 201 HIS A N 1
ATOM 1593 C CA . HIS A 1 201 ? -6.584 -3.908 -21.939 1.00 59.50 201 HIS A CA 1
ATOM 1594 C C . HIS A 1 201 ? -6.101 -4.392 -23.310 1.00 59.50 201 HIS A C 1
ATOM 1596 O O . HIS A 1 201 ? -4.946 -4.773 -23.455 1.00 59.50 201 HIS A O 1
ATOM 1602 N N . ARG A 1 202 ? -6.949 -4.354 -24.349 1.00 50.91 202 ARG A N 1
ATOM 1603 C CA . ARG A 1 202 ? -6.558 -4.791 -25.711 1.00 50.91 202 ARG A CA 1
ATOM 1604 C C . ARG A 1 202 ? -5.351 -4.022 -26.267 1.00 50.91 202 ARG A C 1
ATOM 1606 O O . ARG A 1 202 ? -4.582 -4.570 -27.044 1.00 50.91 202 ARG A O 1
ATOM 1613 N N . LEU A 1 203 ? -5.177 -2.774 -25.834 1.00 56.91 203 LEU A N 1
ATOM 1614 C CA . LEU A 1 203 ? -4.030 -1.936 -26.199 1.00 56.91 203 LEU A CA 1
ATOM 1615 C C . LEU A 1 203 ? -2.743 -2.286 -25.431 1.00 56.91 203 LEU A C 1
ATOM 1617 O O . LEU A 1 203 ? -1.686 -1.815 -25.830 1.00 56.91 203 LEU A O 1
ATOM 1621 N N . ASP A 1 204 ? -2.796 -3.128 -24.389 1.00 57.56 204 ASP A N 1
ATOM 1622 C CA . ASP A 1 204 ? -1.591 -3.598 -23.680 1.00 57.56 204 ASP A CA 1
ATOM 1623 C C . ASP A 1 204 ? -0.672 -4.388 -24.628 1.00 57.56 204 ASP A C 1
ATOM 1625 O O . ASP A 1 204 ? 0.543 -4.357 -24.479 1.00 57.56 204 ASP A O 1
ATOM 1629 N N . ALA A 1 205 ? -1.239 -5.034 -25.655 1.00 59.34 205 ALA A N 1
ATOM 1630 C CA . ALA A 1 205 ? -0.482 -5.726 -26.701 1.00 59.34 205 ALA A CA 1
ATOM 1631 C C . ALA A 1 205 ? 0.310 -4.776 -27.621 1.00 59.34 205 ALA A C 1
ATOM 1633 O O . ALA A 1 205 ? 1.234 -5.211 -28.301 1.00 59.34 205 ALA A O 1
ATOM 1634 N N . LEU A 1 206 ? -0.054 -3.490 -27.651 1.00 55.31 206 LEU A N 1
ATOM 1635 C CA . LEU A 1 206 ? 0.621 -2.452 -28.433 1.00 55.31 206 LEU A CA 1
ATOM 1636 C C . LEU A 1 206 ? 1.599 -1.633 -27.578 1.00 55.31 206 LEU A C 1
ATOM 1638 O O . LEU A 1 206 ? 2.217 -0.698 -28.087 1.00 55.31 206 LEU A O 1
ATOM 1642 N N . ALA A 1 207 ? 1.719 -1.946 -26.284 1.00 60.19 207 ALA A N 1
ATOM 1643 C CA . ALA A 1 207 ? 2.585 -1.204 -25.389 1.00 60.19 207 ALA A CA 1
ATOM 1644 C C . ALA A 1 207 ? 4.058 -1.432 -25.740 1.00 60.19 207 ALA A C 1
ATOM 1646 O O . ALA A 1 207 ? 4.524 -2.564 -25.893 1.00 60.19 207 ALA A O 1
ATOM 1647 N N . VAL A 1 208 ? 4.817 -0.339 -25.819 1.00 63.31 208 VAL A N 1
ATOM 1648 C CA . VAL A 1 208 ? 6.272 -0.424 -25.949 1.00 63.31 208 VAL A CA 1
ATOM 1649 C C . VAL A 1 208 ? 6.842 -0.732 -24.570 1.00 63.31 208 VAL A C 1
ATOM 1651 O O . VAL A 1 208 ? 6.778 0.091 -23.653 1.00 63.31 208 VAL A O 1
ATOM 1654 N N . ASN A 1 209 ? 7.396 -1.933 -24.436 1.00 62.81 209 ASN A N 1
ATOM 1655 C CA . ASN A 1 209 ? 8.024 -2.394 -23.207 1.00 62.81 209 ASN A CA 1
ATOM 1656 C C . ASN A 1 209 ? 9.442 -1.830 -23.109 1.00 62.81 209 ASN A C 1
ATOM 1658 O O . ASN A 1 209 ? 10.263 -2.035 -24.006 1.00 62.81 209 ASN A O 1
ATOM 1662 N N . ARG A 1 210 ? 9.752 -1.152 -22.002 1.00 57.12 210 ARG A N 1
ATOM 1663 C CA . ARG A 1 210 ? 11.133 -0.827 -21.641 1.00 57.12 210 ARG A CA 1
ATOM 1664 C C . ARG A 1 210 ? 11.513 -1.553 -20.365 1.00 57.12 210 ARG A C 1
ATOM 1666 O O . ARG A 1 210 ? 10.973 -1.287 -19.293 1.00 57.12 210 ARG A O 1
ATOM 1673 N N . VAL A 1 211 ? 12.469 -2.462 -20.510 1.00 57.31 211 VAL A N 1
ATOM 1674 C CA . VAL A 1 211 ? 13.144 -3.114 -19.393 1.00 57.31 211 VAL A CA 1
ATOM 1675 C C . VAL A 1 211 ? 14.322 -2.224 -19.021 1.00 57.31 211 VAL A C 1
ATOM 1677 O O . VAL A 1 211 ? 15.224 -2.027 -19.833 1.00 57.31 211 VAL A O 1
ATOM 1680 N N . ALA A 1 212 ? 14.292 -1.637 -17.829 1.00 49.16 212 ALA A N 1
ATOM 1681 C CA . ALA A 1 212 ? 15.511 -1.120 -17.227 1.00 49.16 212 ALA A CA 1
ATOM 1682 C C . ALA A 1 212 ? 16.189 -2.323 -16.554 1.00 49.16 212 ALA A C 1
ATOM 1684 O O . ALA A 1 212 ? 15.578 -2.887 -15.644 1.00 49.16 212 ALA A O 1
ATOM 1685 N N . PRO A 1 213 ? 17.361 -2.783 -17.029 1.00 34.22 213 PRO A N 1
ATOM 1686 C CA . PRO A 1 213 ? 18.073 -3.861 -16.359 1.00 34.22 213 PRO A CA 1
ATOM 1687 C C . PRO A 1 213 ? 18.435 -3.402 -14.946 1.00 34.22 213 PRO A C 1
ATOM 1689 O O . PRO A 1 213 ? 18.929 -2.285 -14.771 1.00 34.22 213 PRO A O 1
ATOM 1692 N N . GLY A 1 214 ? 18.119 -4.253 -13.971 1.00 37.25 214 GLY A N 1
ATOM 1693 C CA . GLY A 1 214 ? 18.614 -4.130 -12.609 1.00 37.25 214 GLY A CA 1
ATOM 1694 C C . GLY A 1 214 ? 19.986 -4.768 -12.452 1.00 37.25 214 GLY A C 1
ATOM 1695 O O . GLY A 1 214 ? 20.208 -5.781 -13.153 1.00 37.25 214 GLY A O 1
#

pLDDT: mean 82.73, std 19.01, range [34.22, 98.81]